Protein AF-A0A952XWP3-F1 (afdb_monomer_lite)

Sequence (374 aa):
MLEAQPAWRFHVNVRLGEAGHRSAQFWIPTEAAARGLEDEQRIELPEVPASSLRAVPTTAPASLPDGQPLALAVRYQWTVVPPRVPTGAEEDALVGRWRKLDEDWSARLARVRDALVAAEAEPGRIGRAFSRLVSATLGFERTHGGLLARVGELEAQRPSKAGPSGATALLARLGDIEEAARKLQADLEDTERKAREDEEREKQRAAWQSRVDAANRDLPDRRSALTTAESRHAAITQELRGVEEALKSASKEARKDLTANQRKLSDDVQRASKEVSRLRAEITALEQQAADTFEYRPLPVQKSRSTQSGGRFIPSASSSGPSIHVPDEALPEVGSLRTHKGQRYLVIQTWEQLSSGESIASQLPAQLVAPENA

Secondary structure (DSSP, 8-state):
---PPPS----SS--TT-TTTTT-EE--TT-SS-EEPBS-EEEEPPPEE-SSGGGGGG---S-PPPPPTTBS-EEEE--EEPPBPPTTPEEPHHHHHHHHHHHHHHHHHHHHHHHHHHHHHSGGGSTHHHHHHHHHHHHHHHHHHHHHHHHHHHHT--HHHHHHHHHHHHHHHHHHHHHHHHHHHHHHHHHHHHHHHHHHHHHHHHHHHHHHHHHHHHHHHHHHHHHHHHHHHHHHHHHHHHHHHHHHH--TTHHHHHHHHHHHHHHHHHHHHHHHHHHHHHHHHHHHHHSPPP---------------S--SS----S-S------SSPPPSSSEEEEETTEEEEE-SSGGGHHHHHHHHHHTTEEEEB-TT-

Foldseek 3Di:
DDCPPPPDDDDPPDDQPPPVQQPPWDDDPPDPDTDGAAAEAEDEDEEAEDPAPVCQVVDDDPDDDDDDPRYPYYHYDYHYDYFADDPPWAFDVLVVLLVVLQVVQVVLLVLVLVVLVVVVVVLVVLPPLCVVCVVVCVVLVVLSVVLNVLSVVLVVDGLQVLAQVRVVVSVVSSVVSLVSSLVSVVVVVVSSVVSVLVVLLVVLVVVLVVQLVVLVVCLVVLVVVLVVLVVVLVVLVVVLVVLVVCCVVDDPVVNVVSVVVNVVSVVVNVVSVVVNVVSVVSNVVSVCSNPDDDDDDPDPPPPPPCPPPDDVSRPPPPPPDDPSDRDNAHDQPAAGWTDDPRAIEGEHADPVCVVSSVVNCVRVVHGYHYYPVD

Radius of gyration: 57.05 Å; chains: 1; bounding box: 129×40×186 Å

pLDDT: mean 82.23, std 13.8, range [34.16, 96.0]

Structure (mmCIF, N/CA/C/O backbone):
data_AF-A0A952XWP3-F1
#
_entry.id   AF-A0A952XWP3-F1
#
loop_
_atom_site.group_PDB
_atom_site.id
_atom_site.type_symbol
_atom_site.label_atom_id
_atom_site.label_alt_id
_atom_site.label_comp_id
_atom_site.label_asym_id
_atom_site.label_entity_id
_atom_site.label_seq_id
_atom_site.pdbx_PDB_ins_code
_atom_site.Cartn_x
_atom_site.Cartn_y
_atom_site.Cartn_z
_atom_site.occupancy
_atom_site.B_iso_or_equiv
_atom_site.auth_seq_id
_atom_site.auth_comp_id
_atom_site.auth_asym_id
_atom_site.auth_atom_id
_atom_site.pdbx_PDB_model_num
ATOM 1 N N . MET A 1 1 ? 48.858 22.808 -102.310 1.00 44.75 1 MET A N 1
ATOM 2 C CA . MET A 1 1 ? 48.118 23.218 -101.099 1.00 44.75 1 MET A CA 1
ATOM 3 C C . MET A 1 1 ? 47.058 22.175 -100.812 1.00 44.75 1 MET A C 1
ATOM 5 O O . MET A 1 1 ? 46.013 22.208 -101.438 1.00 44.75 1 MET A O 1
ATOM 9 N N . LEU A 1 2 ? 47.371 21.214 -99.949 1.00 46.59 2 LEU A N 1
ATOM 10 C CA . LEU A 1 2 ? 46.438 20.238 -99.381 1.00 46.59 2 LEU A CA 1
ATOM 11 C C . LEU A 1 2 ? 47.124 19.698 -98.120 1.00 46.59 2 LEU A C 1
ATOM 13 O O . LEU A 1 2 ? 47.571 18.563 -98.070 1.00 46.59 2 LEU A O 1
ATOM 17 N N . GLU A 1 3 ? 47.288 20.558 -97.121 1.00 49.19 3 GLU A N 1
ATOM 18 C CA . GLU A 1 3 ? 47.594 20.104 -95.762 1.00 49.19 3 GLU A CA 1
ATOM 19 C C . GLU A 1 3 ? 46.336 20.306 -94.927 1.00 49.19 3 GLU A C 1
ATOM 21 O O . GLU A 1 3 ? 46.272 21.126 -94.015 1.00 49.19 3 GLU A O 1
ATOM 26 N N . ALA A 1 4 ? 45.276 19.582 -95.293 1.00 57.28 4 ALA A N 1
ATOM 27 C CA . ALA A 1 4 ? 44.213 19.343 -94.335 1.00 57.28 4 ALA A CA 1
ATOM 28 C C . ALA A 1 4 ? 44.853 18.537 -93.200 1.00 57.28 4 ALA A C 1
ATOM 30 O O . ALA A 1 4 ? 45.379 17.448 -93.440 1.00 57.28 4 ALA A O 1
ATOM 31 N N . GLN A 1 5 ? 44.884 19.102 -91.989 1.00 55.47 5 GLN A N 1
ATOM 32 C CA . GLN A 1 5 ? 45.396 18.374 -90.835 1.00 55.47 5 GLN A CA 1
ATOM 33 C C . GLN A 1 5 ? 44.642 17.042 -90.732 1.00 55.47 5 GLN A C 1
ATOM 35 O O . GLN A 1 5 ? 43.416 17.034 -90.872 1.00 55.47 5 GLN A O 1
ATOM 40 N N . PRO A 1 6 ? 45.346 15.916 -90.522 1.00 58.03 6 PRO A N 1
ATOM 41 C CA . PRO A 1 6 ? 44.685 14.629 -90.411 1.00 58.03 6 PRO A CA 1
ATOM 42 C C . PRO A 1 6 ? 43.670 14.695 -89.269 1.00 58.03 6 PRO A C 1
ATOM 44 O O . PRO A 1 6 ? 44.005 15.143 -88.171 1.00 58.03 6 PRO A O 1
ATOM 47 N N . ALA A 1 7 ? 42.438 14.255 -89.541 1.00 65.75 7 ALA A N 1
ATOM 48 C CA . ALA A 1 7 ? 41.337 14.279 -88.575 1.00 65.75 7 ALA A CA 1
ATOM 49 C C . ALA A 1 7 ? 41.635 13.445 -87.313 1.00 65.75 7 ALA A C 1
ATOM 51 O O . ALA A 1 7 ? 41.031 13.673 -86.271 1.00 65.75 7 ALA A O 1
ATOM 52 N N . TRP A 1 8 ? 42.594 12.516 -87.403 1.00 70.75 8 TRP A N 1
ATOM 53 C CA . TRP A 1 8 ? 43.039 11.655 -86.314 1.00 70.75 8 TRP A CA 1
ATOM 54 C C . TRP A 1 8 ? 44.561 11.622 -86.250 1.00 70.75 8 TRP A C 1
ATOM 56 O O . TRP A 1 8 ? 45.234 11.488 -87.274 1.00 70.75 8 TRP A O 1
ATOM 66 N N . ARG A 1 9 ? 45.110 11.719 -85.038 1.00 74.31 9 ARG A N 1
ATOM 67 C CA . ARG A 1 9 ? 46.547 11.594 -84.780 1.00 74.31 9 ARG A CA 1
ATOM 68 C C . ARG A 1 9 ? 46.782 10.477 -83.779 1.00 74.31 9 ARG A C 1
ATOM 70 O O . ARG A 1 9 ? 46.156 10.444 -82.723 1.00 74.31 9 ARG A O 1
ATOM 77 N N . PHE A 1 10 ? 47.683 9.566 -84.125 1.00 77.12 10 PHE A N 1
ATOM 78 C CA . PHE A 1 10 ? 48.114 8.512 -83.220 1.00 77.12 10 PHE A CA 1
ATOM 79 C C . PHE A 1 10 ? 49.207 9.053 -82.300 1.00 77.12 10 PHE A C 1
ATOM 81 O O . PHE A 1 10 ? 50.226 9.561 -82.768 1.00 77.12 10 PHE A O 1
ATOM 88 N N . HIS A 1 11 ? 48.991 8.929 -80.996 1.00 72.00 11 HIS A N 1
ATOM 89 C CA . HIS A 1 11 ? 49.949 9.320 -79.973 1.00 72.00 11 HIS A CA 1
ATOM 90 C C . HIS A 1 11 ? 50.161 8.152 -79.010 1.00 72.00 11 HIS A C 1
ATOM 92 O O . HIS A 1 11 ? 49.213 7.474 -78.622 1.00 72.00 11 HIS A O 1
ATOM 98 N N . VAL A 1 12 ? 51.412 7.936 -78.608 1.00 74.88 12 VAL A N 1
ATOM 99 C CA . VAL A 1 12 ? 51.793 6.964 -77.575 1.00 74.88 12 VAL A CA 1
ATOM 100 C C . VAL A 1 12 ? 52.194 7.706 -76.304 1.00 74.88 12 VAL A C 1
ATOM 102 O O . VAL A 1 12 ? 52.740 8.804 -76.383 1.00 74.88 12 VAL A O 1
ATOM 105 N N . ASN A 1 13 ? 51.938 7.109 -75.136 1.00 73.62 13 ASN A N 1
ATOM 106 C CA . ASN A 1 13 ? 52.263 7.676 -73.817 1.00 73.62 13 ASN A CA 1
ATOM 107 C C . ASN A 1 13 ? 51.574 9.022 -73.506 1.00 73.62 13 ASN A C 1
ATOM 109 O O . ASN A 1 13 ? 52.148 9.878 -72.833 1.00 73.62 13 ASN A O 1
ATOM 113 N N . VAL A 1 14 ? 50.342 9.215 -73.989 1.00 74.50 14 VAL A N 1
ATOM 114 C CA . VAL A 1 14 ? 49.544 10.411 -73.684 1.00 74.50 14 VAL A CA 1
ATOM 115 C C . VAL A 1 14 ? 49.155 10.416 -72.208 1.00 74.50 14 VAL A C 1
ATOM 117 O O . VAL A 1 14 ? 48.578 9.451 -71.708 1.00 74.50 14 VAL A O 1
ATOM 120 N N . ARG A 1 15 ? 49.422 11.527 -71.517 1.00 77.12 15 ARG A N 1
ATOM 121 C CA . ARG A 1 15 ? 48.886 11.779 -70.178 1.00 77.12 15 ARG A CA 1
ATOM 122 C C . ARG A 1 15 ? 47.507 12.416 -70.306 1.00 77.12 15 ARG A C 1
ATOM 124 O O . ARG A 1 15 ? 47.377 13.578 -70.699 1.00 77.12 15 ARG A O 1
ATOM 131 N N . LEU A 1 16 ? 46.479 11.636 -69.989 1.00 72.12 16 LEU A N 1
ATOM 132 C CA . LEU A 1 16 ? 45.106 12.127 -69.909 1.00 72.12 16 LEU A CA 1
ATOM 133 C C . LEU A 1 16 ? 45.036 13.187 -68.792 1.00 72.12 16 LEU A C 1
ATOM 135 O O . LEU A 1 16 ? 45.512 12.950 -67.684 1.00 72.12 16 LEU A O 1
ATOM 139 N N . GLY A 1 17 ? 44.522 14.381 -69.105 1.00 68.38 17 GLY A N 1
ATOM 140 C CA . GLY A 1 17 ? 44.400 15.506 -68.162 1.00 68.38 17 GLY A CA 1
ATOM 141 C C . GLY A 1 17 ? 45.271 16.737 -68.461 1.00 68.38 17 GLY A C 1
ATOM 142 O O . GLY A 1 17 ? 45.005 17.811 -67.910 1.00 68.38 17 GLY A O 1
ATOM 143 N N . GLU A 1 18 ? 46.256 16.632 -69.362 1.00 79.88 18 GLU A N 1
ATOM 144 C CA . GLU A 1 18 ? 47.014 17.793 -69.859 1.00 79.88 18 GLU A CA 1
ATOM 145 C C . GLU A 1 18 ? 46.097 18.778 -70.606 1.00 79.88 18 GLU A C 1
ATOM 147 O O . GLU A 1 18 ? 45.177 18.372 -71.316 1.00 79.88 18 GLU A O 1
ATOM 152 N N . ALA A 1 19 ? 46.348 20.088 -70.473 1.00 71.06 19 ALA A N 1
ATOM 153 C CA . ALA A 1 19 ? 45.462 21.138 -70.994 1.00 71.06 19 ALA A CA 1
ATOM 154 C C . ALA A 1 19 ? 45.179 21.019 -72.506 1.00 71.06 19 ALA A C 1
ATOM 156 O O . ALA A 1 19 ? 44.075 21.328 -72.944 1.00 71.06 19 ALA A O 1
ATOM 157 N N . GLY A 1 20 ? 46.142 20.514 -73.288 1.00 72.88 20 GLY A N 1
ATOM 158 C CA . GLY A 1 20 ? 45.981 20.274 -74.728 1.00 72.88 20 GLY A CA 1
ATOM 159 C C . GLY A 1 20 ? 45.092 19.076 -75.089 1.00 72.88 20 GLY A C 1
ATOM 160 O O . GLY A 1 20 ? 44.668 18.962 -76.233 1.00 72.88 20 GLY A O 1
ATOM 161 N N . HIS A 1 21 ? 44.790 18.201 -74.129 1.00 75.12 21 HIS A N 1
ATOM 162 C CA . HIS A 1 21 ? 44.048 16.955 -74.330 1.00 75.12 21 HIS A CA 1
ATOM 163 C C . HIS A 1 21 ? 42.637 16.978 -73.729 1.00 75.12 21 HIS A C 1
ATOM 165 O O . HIS A 1 21 ? 41.844 16.088 -74.015 1.00 75.12 21 HIS A O 1
ATOM 171 N N . ARG A 1 22 ? 42.288 18.003 -72.938 1.00 74.12 22 ARG A N 1
ATOM 172 C CA . ARG A 1 22 ? 40.955 18.137 -72.318 1.00 74.12 22 ARG A CA 1
ATOM 173 C C . ARG A 1 22 ? 39.819 18.309 -73.327 1.00 74.12 22 ARG A C 1
ATOM 175 O O . ARG A 1 22 ? 38.706 17.880 -73.065 1.00 74.12 22 ARG A O 1
ATOM 182 N N . SER A 1 23 ? 40.100 18.914 -74.480 1.00 75.38 23 SER A N 1
ATOM 183 C CA . SER A 1 23 ? 39.151 19.067 -75.591 1.00 75.38 23 SER A CA 1
ATOM 184 C C . SER A 1 23 ? 39.319 18.008 -76.687 1.00 75.38 23 SER A C 1
ATOM 186 O O . SER A 1 23 ? 38.613 18.057 -77.695 1.00 75.38 23 SER A O 1
ATOM 188 N N . ALA A 1 24 ? 40.256 17.067 -76.522 1.00 80.44 24 ALA A N 1
ATOM 189 C CA . ALA A 1 24 ? 40.499 16.009 -77.493 1.00 80.44 24 ALA A CA 1
ATOM 190 C C . ALA A 1 24 ? 39.466 14.881 -77.355 1.00 80.44 24 ALA A C 1
ATOM 192 O O . ALA A 1 24 ? 38.951 14.610 -76.269 1.00 80.44 24 ALA A O 1
ATOM 193 N N . GLN A 1 25 ? 39.182 14.209 -78.470 1.00 83.12 25 GLN A N 1
ATOM 194 C CA . GLN A 1 25 ? 38.371 12.996 -78.493 1.00 83.12 25 GLN A CA 1
ATOM 195 C C . GLN A 1 25 ? 39.276 11.773 -78.605 1.00 83.12 25 GLN A C 1
ATOM 197 O O . GLN A 1 25 ? 40.204 11.738 -79.415 1.00 83.12 25 GLN A O 1
ATOM 202 N N . PHE A 1 26 ? 38.985 10.762 -77.800 1.00 82.44 26 PHE A N 1
ATOM 203 C CA . PHE A 1 26 ? 39.752 9.535 -77.694 1.00 82.44 26 PHE A CA 1
ATOM 204 C C . PHE A 1 26 ? 38.937 8.371 -78.239 1.00 82.44 26 PHE A C 1
ATOM 206 O O . PHE A 1 26 ? 37.756 8.221 -77.927 1.00 82.44 26 PHE A O 1
ATOM 213 N N . TRP A 1 27 ? 39.577 7.542 -79.059 1.00 82.06 27 TRP A N 1
ATOM 214 C CA . TRP A 1 27 ? 38.976 6.314 -79.560 1.00 82.06 27 TRP A CA 1
ATOM 215 C C . TRP A 1 27 ? 39.325 5.151 -78.632 1.00 82.06 27 TRP A C 1
ATOM 217 O O . TRP A 1 27 ? 40.502 4.821 -78.468 1.00 82.06 27 TRP A O 1
ATOM 227 N N . ILE A 1 28 ? 38.311 4.514 -78.048 1.00 82.19 28 ILE A N 1
ATOM 228 C CA . ILE A 1 28 ? 38.478 3.309 -77.230 1.00 82.19 28 ILE A CA 1
ATOM 229 C C . ILE A 1 28 ? 38.241 2.085 -78.134 1.00 82.19 28 ILE A C 1
ATOM 231 O O . ILE A 1 28 ? 37.235 2.060 -78.841 1.00 82.19 28 ILE A O 1
ATOM 235 N N . PRO A 1 29 ? 39.114 1.053 -78.132 1.00 77.44 29 PRO A N 1
ATOM 236 C CA . PRO A 1 29 ? 39.010 -0.106 -79.035 1.00 77.44 29 PRO A CA 1
ATOM 237 C C . PRO A 1 29 ? 37.681 -0.882 -78.999 1.00 77.44 29 PRO A C 1
ATOM 239 O O . PRO A 1 29 ? 37.416 -1.673 -79.900 1.00 77.44 29 PRO A O 1
ATOM 242 N N . THR A 1 30 ? 36.857 -0.672 -77.973 1.00 76.88 30 THR A N 1
ATOM 243 C CA . THR A 1 30 ? 35.567 -1.338 -77.752 1.00 76.88 30 THR A CA 1
ATOM 244 C C . THR A 1 30 ? 34.351 -0.458 -78.061 1.00 76.88 30 THR A C 1
ATOM 246 O O . THR A 1 30 ? 33.222 -0.927 -77.930 1.00 76.88 30 THR A O 1
ATOM 249 N N . GLU A 1 31 ? 34.544 0.798 -78.475 1.00 78.94 31 GLU A N 1
ATOM 250 C CA . GLU A 1 31 ? 33.460 1.756 -78.713 1.00 78.94 31 GLU A CA 1
ATOM 251 C C . GLU A 1 31 ? 33.301 2.105 -80.201 1.00 78.94 31 GLU A C 1
ATOM 253 O O . GLU A 1 31 ? 34.260 2.124 -80.969 1.00 78.94 31 GLU A O 1
ATOM 258 N N . ALA A 1 32 ? 32.062 2.385 -80.622 1.00 79.88 32 ALA A N 1
ATOM 259 C CA . ALA A 1 32 ? 31.726 2.701 -82.016 1.00 79.88 32 ALA A CA 1
ATOM 260 C C . ALA A 1 32 ? 32.024 4.160 -82.415 1.00 79.88 32 ALA A C 1
ATOM 262 O O . ALA A 1 32 ? 31.912 4.514 -83.589 1.00 79.88 32 ALA A O 1
ATOM 263 N N . ALA A 1 33 ? 32.355 5.014 -81.444 1.00 82.50 33 ALA A N 1
ATOM 264 C CA . ALA A 1 33 ? 32.632 6.431 -81.638 1.00 82.50 33 ALA A CA 1
ATOM 265 C C . ALA A 1 33 ? 33.661 6.915 -80.613 1.00 82.50 33 ALA A C 1
ATOM 267 O O . ALA A 1 33 ? 33.754 6.369 -79.515 1.00 82.50 33 ALA A O 1
ATOM 268 N N . ALA A 1 34 ? 34.401 7.968 -80.958 1.00 82.38 34 ALA A N 1
ATOM 269 C CA . ALA A 1 34 ? 35.306 8.608 -80.017 1.00 82.38 34 ALA A CA 1
ATOM 270 C C . ALA A 1 34 ? 34.544 9.419 -78.965 1.00 82.38 34 ALA A C 1
ATOM 272 O O . ALA A 1 34 ? 33.512 10.031 -79.254 1.00 82.38 34 ALA A O 1
ATOM 273 N N . ARG A 1 35 ? 35.093 9.462 -77.754 1.00 82.75 35 ARG A N 1
ATOM 274 C CA . ARG A 1 35 ? 34.521 10.177 -76.611 1.00 82.75 35 ARG A CA 1
ATOM 275 C C . ARG A 1 35 ? 35.500 11.206 -76.061 1.00 82.75 35 ARG A C 1
ATOM 277 O O . ARG A 1 35 ? 36.712 11.063 -76.204 1.00 82.75 35 ARG A O 1
ATOM 284 N N . GLY A 1 36 ? 34.968 12.271 -75.470 1.00 84.94 36 GLY A N 1
ATOM 285 C CA . GLY A 1 36 ? 35.774 13.246 -74.735 1.00 84.94 36 GLY A CA 1
ATOM 286 C C . GLY A 1 36 ? 36.203 12.708 -73.371 1.00 84.94 36 GLY A C 1
ATOM 287 O O . GLY A 1 36 ? 35.673 11.700 -72.904 1.00 84.94 36 GLY A O 1
ATOM 288 N N . LEU A 1 37 ? 37.150 13.398 -72.737 1.00 85.44 37 LEU A N 1
ATOM 289 C CA . LEU A 1 37 ? 37.452 13.172 -71.325 1.00 85.44 37 LEU A CA 1
ATOM 290 C C . LEU A 1 37 ? 36.289 13.652 -70.455 1.00 85.44 37 LEU A C 1
ATOM 292 O O . LEU A 1 37 ? 35.710 14.709 -70.708 1.00 85.44 37 LEU A O 1
ATOM 296 N N . GLU A 1 38 ? 35.977 12.879 -69.422 1.00 84.56 38 GLU A N 1
ATOM 297 C CA . GLU A 1 38 ? 35.031 13.259 -68.377 1.00 84.56 38 GLU A CA 1
ATOM 298 C C . GLU A 1 38 ? 35.827 13.673 -67.135 1.00 84.56 38 GLU A C 1
ATOM 300 O O . GLU A 1 38 ? 36.671 12.920 -66.651 1.00 84.56 38 GLU A O 1
ATOM 305 N N . ASP A 1 39 ? 35.598 14.883 -66.623 1.00 85.06 39 ASP A N 1
ATOM 306 C CA . ASP A 1 39 ? 36.351 15.385 -65.466 1.00 85.06 39 ASP A CA 1
ATOM 307 C C . ASP A 1 39 ? 36.026 14.596 -64.179 1.00 85.06 39 ASP A C 1
ATOM 309 O O . ASP A 1 39 ? 36.925 14.305 -63.390 1.00 85.06 39 ASP A O 1
ATOM 313 N N . GLU A 1 40 ? 34.760 14.217 -63.970 1.00 89.00 40 GLU A N 1
ATOM 314 C CA . GLU A 1 40 ? 34.303 13.437 -62.811 1.00 89.00 40 GLU A CA 1
ATOM 315 C C . GLU A 1 40 ? 33.159 12.500 -63.216 1.00 89.00 40 GLU A C 1
ATOM 317 O O . GLU A 1 40 ? 32.056 12.964 -63.497 1.00 89.00 40 GLU A O 1
ATOM 322 N N . GLN A 1 41 ? 33.395 11.188 -63.170 1.00 89.75 41 GLN A N 1
ATOM 323 C CA . GLN A 1 41 ? 32.346 10.181 -63.309 1.00 89.75 41 GLN A CA 1
ATOM 324 C C . GLN A 1 41 ? 31.757 9.848 -61.934 1.00 89.75 41 GLN A C 1
ATOM 326 O O . GLN A 1 41 ? 32.487 9.497 -61.003 1.00 89.75 41 GLN A O 1
ATOM 331 N N . ARG A 1 42 ? 30.428 9.893 -61.802 1.00 91.62 42 ARG A N 1
ATOM 332 C CA . ARG A 1 42 ? 29.720 9.469 -60.583 1.00 91.62 42 ARG A CA 1
ATOM 333 C C . ARG A 1 42 ? 29.121 8.081 -60.752 1.00 91.62 42 ARG A C 1
ATOM 335 O O . ARG A 1 42 ? 28.409 7.832 -61.722 1.00 91.62 42 ARG A O 1
ATOM 342 N N . ILE A 1 43 ? 29.408 7.193 -59.805 1.00 91.81 43 ILE A N 1
ATOM 343 C CA . ILE A 1 43 ? 28.889 5.824 -59.784 1.00 91.81 43 ILE A CA 1
ATOM 344 C C . ILE A 1 43 ? 28.075 5.634 -58.505 1.00 91.81 43 ILE A C 1
ATOM 346 O O . ILE A 1 43 ? 28.626 5.623 -57.402 1.00 91.81 43 ILE A O 1
ATOM 350 N N . GLU A 1 44 ? 26.766 5.471 -58.679 1.00 91.50 44 GLU A N 1
ATOM 351 C CA . GLU A 1 44 ? 25.839 5.104 -57.608 1.00 91.50 44 GLU A CA 1
ATOM 352 C C . GLU A 1 44 ? 25.910 3.592 -57.381 1.00 91.50 44 GLU A C 1
ATOM 354 O O . GLU A 1 44 ? 25.680 2.790 -58.291 1.00 91.50 44 GLU A O 1
ATOM 359 N N . LEU A 1 45 ? 26.256 3.20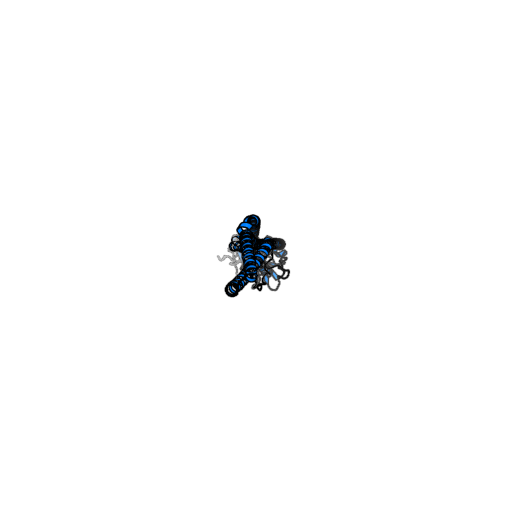4 -56.162 1.00 91.38 45 LEU A N 1
ATOM 360 C CA . LEU A 1 45 ? 26.343 1.819 -55.726 1.00 91.38 45 LEU A CA 1
ATOM 361 C C . LEU A 1 45 ? 25.080 1.426 -54.951 1.00 91.38 45 LEU A C 1
ATOM 363 O O . LEU A 1 45 ? 24.422 2.287 -54.359 1.00 91.38 45 LEU A O 1
ATOM 367 N N . PRO A 1 46 ? 24.734 0.125 -54.937 1.00 91.00 46 PRO A N 1
ATOM 368 C CA . PRO A 1 46 ? 23.586 -0.357 -54.184 1.00 91.00 46 PRO A CA 1
ATOM 369 C C . PRO A 1 46 ? 23.750 -0.106 -52.682 1.00 91.00 46 PRO A C 1
ATOM 371 O O . PRO A 1 46 ? 24.851 0.111 -52.170 1.00 91.00 46 PRO A O 1
ATOM 374 N N . GLU A 1 47 ? 22.628 -0.181 -51.976 1.00 91.69 47 GLU A N 1
ATOM 375 C CA . GLU A 1 47 ? 22.591 -0.104 -50.521 1.00 91.69 47 GLU A CA 1
ATOM 376 C C . GLU A 1 47 ? 23.462 -1.191 -49.877 1.00 91.69 47 GLU A C 1
ATOM 378 O O . GLU A 1 47 ? 23.400 -2.367 -50.248 1.00 91.69 47 GLU A O 1
ATOM 383 N N . VAL A 1 48 ? 24.267 -0.798 -48.888 1.00 92.81 48 VAL A N 1
ATOM 384 C CA . VAL A 1 48 ? 25.165 -1.707 -48.168 1.00 92.81 48 VAL A CA 1
ATOM 385 C C . VAL A 1 48 ? 24.646 -1.903 -46.743 1.00 92.81 48 VAL A C 1
ATOM 387 O O . VAL A 1 48 ? 24.619 -0.938 -45.976 1.00 92.81 48 VAL A O 1
ATOM 390 N N . PRO A 1 49 ? 24.235 -3.120 -46.344 1.00 92.00 49 PRO A N 1
ATOM 391 C CA . PRO A 1 49 ? 23.770 -3.366 -44.986 1.00 92.00 49 PRO A CA 1
ATOM 392 C C . PRO A 1 49 ? 24.944 -3.365 -44.001 1.00 92.00 49 PRO A C 1
ATOM 394 O O . PRO A 1 49 ? 25.935 -4.071 -44.193 1.00 92.00 49 PRO A O 1
ATOM 397 N N . ALA A 1 50 ? 24.820 -2.604 -42.916 1.00 92.44 50 ALA A N 1
ATOM 398 C CA . ALA A 1 50 ? 25.769 -2.644 -41.809 1.00 92.44 50 ALA A CA 1
ATOM 399 C C . ALA A 1 50 ? 25.470 -3.829 -40.876 1.00 92.44 50 ALA A C 1
ATOM 401 O O . ALA A 1 50 ? 24.316 -4.122 -40.563 1.00 92.44 50 ALA A O 1
ATOM 402 N N . SER A 1 51 ? 26.513 -4.488 -40.365 1.00 89.12 51 SER A N 1
ATOM 403 C CA . SER A 1 51 ? 26.367 -5.597 -39.407 1.00 89.12 51 SER A CA 1
ATOM 404 C C . SER A 1 51 ? 25.964 -5.137 -38.000 1.00 89.12 51 SER A C 1
ATOM 406 O O . SER A 1 51 ? 25.433 -5.921 -37.217 1.00 89.12 51 SER A O 1
ATOM 408 N N . SER A 1 52 ? 26.236 -3.878 -37.656 1.00 92.19 52 SER A N 1
ATOM 409 C CA . SER A 1 52 ? 25.883 -3.255 -36.378 1.00 92.19 52 SER A CA 1
ATOM 410 C C . SER A 1 52 ? 25.704 -1.747 -36.554 1.00 92.19 52 SER A C 1
ATOM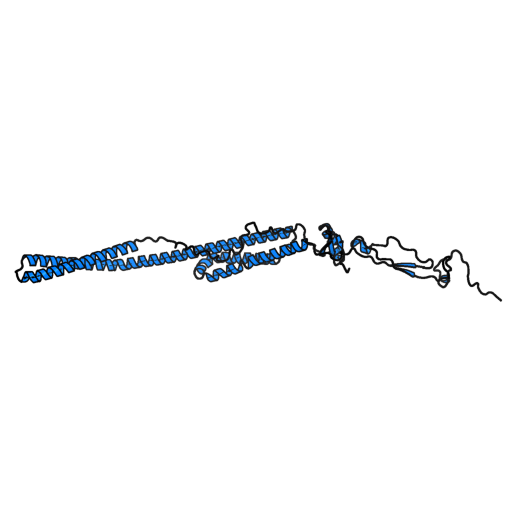 412 O O . SER A 1 52 ? 26.218 -1.167 -37.511 1.00 92.19 52 SER A O 1
ATOM 414 N N . LEU A 1 53 ? 25.021 -1.084 -35.613 1.00 91.69 53 LEU A N 1
ATOM 415 C CA . LEU A 1 53 ? 24.890 0.378 -35.646 1.00 91.69 53 LEU A CA 1
ATOM 416 C C . LEU A 1 53 ? 26.254 1.079 -35.590 1.00 91.69 53 LEU A C 1
ATOM 418 O O . LEU A 1 53 ? 26.493 2.019 -36.339 1.00 91.69 53 LEU A O 1
ATOM 422 N N . ARG A 1 54 ? 27.191 0.584 -34.774 1.00 93.19 54 ARG A N 1
ATOM 423 C CA . ARG A 1 54 ? 28.546 1.151 -34.678 1.00 93.19 54 ARG A CA 1
ATOM 424 C C . ARG A 1 54 ? 29.348 1.034 -35.976 1.00 93.19 54 ARG A C 1
ATOM 426 O O . ARG A 1 54 ? 30.231 1.853 -36.206 1.00 93.19 54 ARG A O 1
ATOM 433 N N . ALA A 1 55 ? 29.045 0.044 -36.814 1.00 91.38 55 ALA A N 1
ATOM 434 C CA . ALA A 1 55 ? 29.718 -0.152 -38.094 1.00 91.38 55 ALA A CA 1
ATOM 435 C C . ALA A 1 55 ? 29.200 0.778 -39.203 1.00 91.38 55 ALA A C 1
ATOM 437 O O . ALA A 1 55 ? 29.874 0.928 -40.217 1.00 91.38 55 ALA A O 1
ATOM 438 N N . VAL A 1 56 ? 28.041 1.427 -39.037 1.00 91.06 56 VAL A N 1
ATOM 439 C CA . VAL A 1 56 ? 27.430 2.286 -40.070 1.00 91.06 56 VAL A CA 1
ATOM 440 C C . VAL A 1 56 ? 28.393 3.331 -40.661 1.00 91.06 56 VAL A C 1
ATOM 442 O O . VAL A 1 56 ? 28.516 3.356 -41.884 1.00 91.06 56 VAL A O 1
ATOM 445 N N . PRO A 1 57 ? 29.130 4.147 -39.875 1.00 89.19 57 PRO A N 1
ATOM 446 C CA . PRO A 1 57 ? 30.014 5.172 -40.441 1.00 89.19 57 PRO A CA 1
ATOM 447 C C . PRO A 1 57 ? 31.237 4.611 -41.182 1.00 89.19 57 PRO A C 1
ATOM 449 O O . PRO A 1 57 ? 31.873 5.341 -41.935 1.00 89.19 57 PRO A O 1
ATOM 452 N N . THR A 1 58 ? 31.595 3.344 -40.962 1.00 91.69 58 THR A N 1
ATOM 453 C CA . THR A 1 58 ? 32.781 2.706 -41.556 1.00 91.69 58 THR A CA 1
ATOM 454 C C . THR A 1 58 ? 32.435 1.622 -42.576 1.00 91.69 58 THR A C 1
ATOM 456 O O . THR A 1 58 ? 33.338 1.025 -43.161 1.00 91.69 58 THR A O 1
ATOM 459 N N . THR A 1 59 ? 31.146 1.356 -42.808 1.00 92.31 59 THR A N 1
ATOM 460 C CA . THR A 1 59 ? 30.692 0.312 -43.730 1.00 92.31 59 THR A CA 1
ATOM 461 C C . THR A 1 59 ? 30.909 0.752 -45.175 1.00 92.31 59 THR A C 1
ATOM 463 O O . THR A 1 59 ? 30.416 1.795 -45.611 1.00 92.31 59 THR A O 1
ATOM 466 N N . ALA A 1 60 ? 31.630 -0.078 -45.925 1.00 90.62 60 ALA A N 1
ATOM 467 C CA . ALA A 1 60 ? 31.942 0.141 -47.329 1.00 90.62 60 ALA A CA 1
ATOM 468 C C . ALA A 1 60 ? 31.516 -1.069 -48.186 1.00 90.62 60 ALA A C 1
ATOM 470 O O . ALA A 1 60 ? 31.460 -2.192 -47.673 1.00 90.62 60 ALA A O 1
ATOM 471 N N . PRO A 1 61 ? 31.229 -0.863 -49.484 1.00 90.44 61 PRO A N 1
ATOM 472 C CA . PRO A 1 61 ? 30.981 -1.942 -50.435 1.00 90.44 61 PRO A CA 1
ATOM 473 C C . PRO A 1 61 ? 32.163 -2.917 -50.501 1.00 90.44 61 PRO A C 1
ATOM 475 O O . PRO A 1 61 ? 33.320 -2.502 -50.469 1.00 90.44 61 PRO A O 1
ATOM 478 N N . ALA A 1 62 ? 31.880 -4.213 -50.653 1.00 87.81 62 ALA A N 1
ATOM 479 C CA . ALA A 1 62 ? 32.916 -5.248 -50.734 1.00 87.81 62 ALA A CA 1
ATOM 480 C C . ALA A 1 62 ? 33.815 -5.118 -51.979 1.00 87.81 62 ALA A C 1
ATOM 482 O O . ALA A 1 62 ? 34.966 -5.550 -51.964 1.00 87.81 62 ALA A O 1
ATOM 483 N N . SER A 1 63 ? 33.294 -4.524 -53.054 1.00 89.25 63 SER A N 1
ATOM 484 C CA . SER A 1 63 ? 34.020 -4.271 -54.296 1.00 89.25 63 SER A CA 1
ATOM 485 C C . SER A 1 63 ? 33.542 -2.972 -54.931 1.00 89.25 63 SER A C 1
ATOM 487 O O . SER A 1 63 ? 32.337 -2.710 -54.965 1.00 89.25 63 SER A O 1
ATOM 489 N N . LEU A 1 64 ? 34.478 -2.198 -55.475 1.00 90.62 64 LEU A N 1
ATOM 490 C CA . LEU A 1 64 ? 34.186 -1.012 -56.273 1.00 90.62 64 LEU A CA 1
ATOM 491 C C . LEU A 1 64 ? 34.291 -1.389 -57.759 1.00 90.62 64 LEU A C 1
ATOM 493 O O . LEU A 1 64 ? 35.283 -2.012 -58.136 1.00 90.62 64 LEU A O 1
ATOM 497 N N . PRO A 1 65 ? 33.282 -1.079 -58.588 1.00 91.38 65 PRO A N 1
ATOM 498 C CA . PRO A 1 65 ? 33.356 -1.307 -60.025 1.00 91.38 65 PRO A CA 1
ATOM 499 C C . PRO A 1 65 ? 34.388 -0.370 -60.657 1.00 91.38 65 PRO A C 1
ATOM 501 O O . PRO A 1 65 ? 34.593 0.740 -60.172 1.00 91.38 65 PRO A O 1
ATOM 504 N N . ASP A 1 66 ? 35.000 -0.797 -61.759 1.00 88.25 66 ASP A N 1
ATOM 505 C CA . ASP A 1 66 ? 35.967 0.033 -62.473 1.00 88.25 66 ASP A CA 1
ATOM 506 C C . ASP A 1 66 ? 35.297 1.262 -63.110 1.00 88.25 66 ASP A C 1
ATOM 508 O O . ASP A 1 66 ? 34.189 1.194 -63.653 1.00 88.25 66 ASP A O 1
ATOM 512 N N . GLY A 1 67 ? 35.997 2.396 -63.060 1.00 85.00 67 GLY A N 1
ATOM 513 C CA . GLY A 1 67 ? 35.601 3.612 -63.765 1.00 85.00 67 GLY A CA 1
ATOM 514 C C . GLY A 1 67 ? 35.736 3.483 -65.281 1.00 85.00 67 GLY A C 1
ATOM 515 O O . GLY A 1 67 ? 36.453 2.627 -65.804 1.00 85.00 67 GLY A O 1
ATOM 516 N N . GLN A 1 68 ? 35.074 4.378 -66.008 1.00 84.19 68 GLN A N 1
ATOM 517 C CA . GLN A 1 68 ? 35.248 4.484 -67.448 1.00 84.19 68 GLN A CA 1
ATOM 518 C C . GLN A 1 68 ? 36.680 4.938 -67.781 1.00 84.19 68 GLN A C 1
ATOM 520 O O . GLN A 1 68 ? 37.212 5.823 -67.110 1.00 84.19 68 GLN A O 1
ATOM 525 N N . PRO A 1 69 ? 37.298 4.414 -68.856 1.00 83.19 69 PRO A N 1
ATOM 526 C CA . PRO A 1 69 ? 38.700 4.698 -69.184 1.00 83.19 69 PRO A CA 1
ATOM 527 C C . PRO A 1 69 ? 39.043 6.175 -69.444 1.00 83.19 69 PRO A C 1
ATOM 529 O O . PRO A 1 69 ? 40.217 6.534 -69.434 1.00 83.19 69 PRO A O 1
ATOM 532 N N . LEU A 1 70 ? 38.044 7.021 -69.721 1.00 85.94 70 LEU A N 1
ATOM 533 C CA . LEU A 1 70 ? 38.211 8.447 -70.031 1.00 85.94 70 LEU A CA 1
ATOM 534 C C . LEU A 1 70 ? 37.794 9.377 -68.884 1.00 85.94 70 LEU A C 1
ATOM 536 O O . LEU A 1 70 ? 37.810 10.596 -69.059 1.00 85.94 70 LEU A O 1
ATOM 540 N N . ALA A 1 71 ? 37.440 8.824 -67.723 1.00 87.19 71 ALA A N 1
ATOM 541 C CA . ALA A 1 71 ? 37.164 9.603 -66.526 1.00 87.19 71 ALA A CA 1
ATOM 542 C C . ALA A 1 71 ? 38.477 9.987 -65.823 1.00 87.19 71 ALA A C 1
ATOM 544 O O . ALA A 1 71 ? 39.299 9.126 -65.507 1.00 87.19 71 ALA A O 1
ATOM 545 N N . LEU A 1 72 ? 38.681 11.278 -65.554 1.00 86.38 72 LEU A N 1
ATOM 546 C CA . LEU A 1 72 ? 39.852 11.779 -64.823 1.00 86.38 72 LEU A CA 1
ATOM 547 C C . LEU A 1 72 ? 39.729 11.562 -63.308 1.00 86.38 72 LEU A C 1
ATOM 549 O O . LEU A 1 72 ? 40.740 11.399 -62.623 1.00 86.38 72 LEU A O 1
ATOM 553 N N . ALA A 1 73 ? 38.503 11.540 -62.788 1.00 87.56 73 ALA A N 1
ATOM 554 C CA . ALA A 1 73 ? 38.186 11.186 -61.413 1.00 87.56 73 ALA A CA 1
ATOM 555 C C . ALA A 1 73 ? 36.907 10.345 -61.363 1.00 87.56 73 ALA A C 1
ATOM 557 O O . ALA A 1 73 ? 35.982 10.561 -62.145 1.00 87.56 73 ALA A O 1
ATOM 558 N N . VAL A 1 74 ? 36.837 9.413 -60.411 1.00 91.69 74 VAL A N 1
ATOM 559 C CA . VAL A 1 74 ? 35.637 8.607 -60.155 1.00 91.69 74 VAL A CA 1
ATOM 560 C C . VAL A 1 74 ? 35.178 8.857 -58.727 1.00 91.69 74 VAL A C 1
ATOM 562 O O . VAL A 1 74 ? 35.955 8.705 -57.783 1.00 91.69 74 VAL A O 1
ATOM 565 N N . ARG A 1 75 ? 33.913 9.244 -58.563 1.00 93.06 75 ARG A N 1
ATOM 566 C CA . ARG A 1 75 ? 33.264 9.403 -57.262 1.00 93.06 75 ARG A CA 1
ATOM 567 C C . ARG A 1 75 ? 32.243 8.293 -57.070 1.00 93.06 75 ARG A C 1
ATOM 569 O O . ARG A 1 75 ? 31.249 8.223 -57.788 1.00 93.06 75 ARG A O 1
ATOM 576 N N . TYR A 1 76 ? 32.488 7.459 -56.069 1.00 92.62 76 TYR A N 1
ATOM 577 C CA . TYR A 1 76 ? 31.556 6.423 -55.643 1.00 92.62 76 TYR A CA 1
ATOM 578 C C . TYR A 1 76 ? 30.638 6.977 -54.564 1.00 92.62 76 TYR A C 1
ATOM 580 O O . TYR A 1 76 ? 31.103 7.606 -53.611 1.00 92.62 76 TYR A O 1
ATOM 588 N N . GLN A 1 77 ? 29.346 6.720 -54.711 1.00 93.12 77 GLN A N 1
ATOM 589 C CA . GLN A 1 77 ? 28.330 7.084 -53.738 1.00 93.12 77 GLN A CA 1
ATOM 590 C C . GLN A 1 77 ? 27.527 5.835 -53.385 1.00 93.12 77 GLN A C 1
ATOM 592 O O . GLN A 1 77 ? 27.137 5.073 -54.262 1.00 93.12 77 GLN A O 1
ATOM 597 N N . TRP A 1 78 ? 27.325 5.592 -52.093 1.00 94.44 78 TRP A N 1
ATOM 598 C CA . TRP A 1 78 ? 26.495 4.498 -51.596 1.00 94.44 78 TRP A CA 1
ATOM 599 C C . TRP A 1 78 ? 25.732 4.943 -50.357 1.00 94.44 78 TRP A C 1
ATOM 601 O O . TRP A 1 78 ? 26.129 5.883 -49.666 1.00 94.44 78 TRP A O 1
ATOM 611 N N . THR A 1 79 ? 24.648 4.230 -50.068 1.00 92.94 79 THR A N 1
ATOM 612 C CA . THR A 1 79 ? 23.865 4.411 -48.845 1.00 92.94 79 THR A CA 1
ATOM 613 C C . THR A 1 79 ? 24.072 3.204 -47.942 1.00 92.94 79 THR A C 1
ATOM 615 O O . THR A 1 79 ? 23.928 2.062 -48.377 1.00 92.94 79 THR A O 1
ATOM 618 N N . VAL A 1 80 ? 24.435 3.443 -46.682 1.00 93.00 80 VAL A N 1
ATOM 619 C CA . VAL A 1 80 ? 24.569 2.379 -45.682 1.00 93.00 80 VAL A CA 1
ATOM 620 C C . VAL A 1 80 ? 23.239 2.208 -44.961 1.00 93.00 80 VAL A C 1
ATOM 622 O O . VAL A 1 80 ? 22.706 3.168 -44.408 1.00 93.00 80 VAL A O 1
ATOM 625 N N . VAL A 1 81 ? 22.722 0.981 -44.932 1.00 92.00 81 VAL A N 1
ATOM 626 C CA . VAL A 1 81 ? 21.472 0.653 -44.240 1.00 92.00 81 VAL A CA 1
ATOM 627 C C . VAL A 1 81 ? 21.807 0.089 -42.857 1.00 92.00 81 VAL A C 1
ATOM 629 O O . VAL A 1 81 ? 22.445 -0.965 -42.773 1.00 92.00 81 VAL A O 1
ATOM 632 N N . PRO A 1 82 ? 21.418 0.761 -41.756 1.00 92.94 82 PRO A N 1
ATOM 633 C CA . PRO A 1 82 ? 21.640 0.235 -40.415 1.00 92.94 82 PRO A CA 1
ATOM 634 C C . PRO A 1 82 ? 20.796 -1.026 -40.175 1.00 92.94 82 PRO A C 1
ATOM 636 O O . PRO A 1 82 ? 19.731 -1.174 -40.777 1.00 92.94 82 PRO A O 1
ATOM 639 N N . PRO A 1 83 ? 21.195 -1.921 -39.255 1.00 92.94 83 PRO A N 1
ATOM 640 C CA . PRO A 1 83 ? 20.301 -2.974 -38.786 1.00 92.94 83 PRO A CA 1
ATOM 641 C C . PRO A 1 83 ? 19.049 -2.345 -38.160 1.00 92.94 83 PRO A C 1
ATOM 643 O O . PRO A 1 83 ? 19.147 -1.563 -37.213 1.00 92.94 83 PRO A O 1
ATOM 646 N N . ARG A 1 84 ? 17.872 -2.678 -38.697 1.00 92.25 84 ARG A N 1
ATOM 647 C CA . ARG A 1 84 ? 16.569 -2.159 -38.255 1.00 92.25 84 ARG A CA 1
ATOM 648 C C . ARG A 1 84 ? 15.781 -3.218 -37.498 1.00 92.25 84 ARG A C 1
ATOM 650 O O . ARG A 1 84 ? 15.975 -4.418 -37.696 1.00 92.25 84 ARG A O 1
ATOM 657 N N . VAL A 1 85 ? 14.876 -2.763 -36.637 1.00 93.19 85 VAL A N 1
ATOM 658 C CA . VAL A 1 85 ? 13.910 -3.651 -35.988 1.00 93.19 85 VAL A CA 1
ATOM 659 C C . VAL A 1 85 ? 13.031 -4.349 -37.042 1.00 93.19 85 VAL A C 1
ATOM 661 O O . VAL A 1 85 ? 12.569 -3.683 -37.970 1.00 93.19 85 VAL A O 1
ATOM 664 N N . PRO A 1 86 ? 12.785 -5.668 -36.934 1.00 91.62 86 PRO A N 1
ATOM 665 C CA . PRO A 1 86 ? 11.887 -6.361 -37.852 1.00 91.62 86 PRO A CA 1
ATOM 666 C C . PRO A 1 86 ? 10.459 -5.803 -37.800 1.00 91.62 86 PRO A C 1
ATOM 668 O O . PRO A 1 86 ? 9.926 -5.538 -36.719 1.00 91.62 86 PRO A O 1
ATOM 671 N N . THR A 1 87 ? 9.813 -5.693 -38.962 1.00 90.19 87 THR A N 1
ATOM 672 C CA . THR A 1 87 ? 8.395 -5.326 -39.056 1.00 90.19 87 THR A CA 1
ATOM 673 C C . THR A 1 87 ? 7.535 -6.339 -38.299 1.00 90.19 87 THR A C 1
ATOM 675 O O . THR A 1 87 ? 7.699 -7.550 -38.452 1.00 90.19 87 THR A O 1
ATOM 678 N N . GLY A 1 88 ? 6.616 -5.841 -37.470 1.00 88.12 88 GLY A N 1
ATOM 679 C CA . GLY A 1 88 ? 5.779 -6.676 -36.603 1.00 88.12 88 GLY A CA 1
ATOM 680 C C . GLY A 1 88 ? 6.445 -7.106 -35.291 1.00 88.12 88 GLY A C 1
ATOM 681 O O . GLY A 1 88 ? 5.926 -7.991 -34.619 1.00 88.12 88 GLY A O 1
ATOM 682 N N . ALA A 1 89 ? 7.580 -6.510 -34.906 1.00 91.38 89 ALA A N 1
ATOM 683 C CA . ALA A 1 89 ? 8.140 -6.707 -33.571 1.00 91.38 89 ALA A CA 1
ATOM 684 C C . ALA A 1 89 ? 7.239 -6.092 -32.487 1.00 91.38 89 ALA A C 1
ATOM 686 O O . ALA A 1 89 ? 6.925 -4.897 -32.532 1.00 91.38 89 ALA A O 1
ATOM 687 N N . GLU A 1 90 ? 6.872 -6.907 -31.501 1.00 93.19 90 GLU A N 1
ATOM 688 C CA . GLU A 1 90 ? 5.994 -6.543 -30.386 1.00 93.19 90 GLU A CA 1
ATOM 689 C C . GLU A 1 90 ? 6.799 -6.036 -29.178 1.00 93.19 90 GLU A C 1
ATOM 691 O O . GLU A 1 90 ? 8.021 -6.181 -29.121 1.00 93.19 90 GLU A O 1
ATOM 696 N N . GLU A 1 91 ? 6.121 -5.411 -28.213 1.00 91.81 91 GLU A N 1
ATOM 697 C CA . GLU A 1 91 ? 6.727 -5.014 -26.934 1.00 91.81 91 GLU A CA 1
ATOM 698 C C . GLU A 1 91 ? 7.154 -6.261 -26.139 1.00 91.81 91 GLU A C 1
ATOM 700 O O . GLU A 1 91 ? 6.394 -7.224 -26.033 1.00 91.81 91 GLU A O 1
ATOM 705 N N . ASP A 1 92 ? 8.369 -6.257 -25.576 1.00 93.44 92 ASP A N 1
ATOM 706 C CA . ASP A 1 92 ? 8.865 -7.418 -24.827 1.00 93.44 92 ASP A CA 1
ATOM 707 C C . ASP A 1 92 ? 8.042 -7.661 -23.549 1.00 93.44 92 ASP A C 1
ATOM 709 O O . ASP A 1 92 ? 7.672 -6.734 -22.820 1.00 93.44 92 ASP A O 1
ATOM 713 N N . ALA A 1 93 ? 7.791 -8.936 -23.239 1.00 91.06 93 ALA A N 1
ATOM 714 C CA . ALA A 1 93 ? 7.026 -9.353 -22.066 1.00 91.06 93 ALA A CA 1
ATOM 715 C C . ALA A 1 93 ? 7.604 -8.825 -20.737 1.00 91.06 93 ALA A C 1
ATOM 717 O O . ALA A 1 93 ? 6.859 -8.655 -19.769 1.00 91.06 93 ALA A O 1
ATOM 718 N N . LEU A 1 94 ? 8.912 -8.549 -20.674 1.00 91.81 94 LEU A N 1
ATOM 719 C CA . LEU A 1 94 ? 9.566 -7.906 -19.537 1.00 91.81 94 LEU A CA 1
ATOM 720 C C . LEU A 1 94 ? 8.930 -6.549 -19.216 1.00 91.81 94 LEU A C 1
ATOM 722 O O . LEU A 1 94 ? 8.660 -6.272 -18.047 1.00 91.81 94 LEU A O 1
ATOM 726 N N . VAL A 1 95 ? 8.625 -5.743 -20.237 1.00 91.25 95 VAL A N 1
ATOM 727 C CA . VAL A 1 95 ? 7.991 -4.429 -20.064 1.00 91.25 95 VAL A CA 1
ATOM 728 C C . VAL A 1 95 ? 6.593 -4.580 -19.475 1.00 91.25 95 VAL A C 1
ATOM 730 O O . VAL A 1 95 ? 6.246 -3.891 -18.516 1.00 91.25 95 VAL A O 1
ATOM 733 N N . GLY A 1 96 ? 5.823 -5.549 -19.973 1.00 90.38 96 GLY A N 1
ATOM 734 C CA . GLY A 1 96 ? 4.508 -5.880 -19.425 1.00 90.38 96 GLY A CA 1
ATOM 735 C C . GLY A 1 96 ? 4.561 -6.325 -17.959 1.00 90.38 96 GLY A C 1
ATOM 736 O O . GLY A 1 96 ? 3.739 -5.887 -17.154 1.00 90.38 96 GLY A O 1
ATOM 737 N N . ARG A 1 97 ? 5.551 -7.146 -17.576 1.00 91.56 97 ARG A N 1
ATOM 738 C CA . ARG A 1 97 ? 5.733 -7.583 -16.177 1.00 91.56 97 ARG A CA 1
ATOM 739 C C . ARG A 1 97 ? 6.041 -6.416 -15.241 1.00 91.56 97 ARG A C 1
ATOM 741 O O . ARG A 1 97 ? 5.437 -6.328 -14.176 1.00 91.56 97 ARG A O 1
ATOM 748 N N . TRP A 1 98 ? 6.937 -5.515 -15.639 1.00 93.50 98 TRP A N 1
ATOM 749 C CA . TRP A 1 98 ? 7.257 -4.321 -14.853 1.00 93.50 98 TRP A CA 1
ATOM 750 C C . TRP A 1 98 ? 6.079 -3.347 -14.756 1.00 93.50 98 TRP A C 1
ATOM 752 O O . TRP A 1 98 ? 5.831 -2.805 -13.683 1.00 93.50 98 TRP A O 1
ATOM 762 N N . ARG A 1 99 ? 5.306 -3.173 -15.836 1.00 92.69 99 ARG A N 1
ATOM 763 C CA . ARG A 1 99 ? 4.078 -2.360 -15.827 1.00 92.69 99 ARG A CA 1
ATOM 764 C C . ARG A 1 99 ? 3.060 -2.903 -14.824 1.00 92.69 99 ARG A C 1
ATOM 766 O O . ARG A 1 99 ? 2.555 -2.150 -14.002 1.00 92.69 99 ARG A O 1
ATOM 773 N N . LYS A 1 100 ? 2.829 -4.218 -14.838 1.00 91.94 100 LYS A N 1
ATOM 774 C CA . LYS A 1 100 ? 1.943 -4.878 -13.875 1.00 91.94 100 LYS A CA 1
ATOM 775 C C . LYS A 1 100 ? 2.433 -4.715 -12.432 1.00 91.94 100 LYS A C 1
ATOM 777 O O . LYS A 1 100 ? 1.629 -4.477 -11.539 1.00 91.94 100 LYS A O 1
ATOM 782 N N . LEU A 1 101 ? 3.745 -4.807 -12.205 1.00 92.62 101 LEU A N 1
ATOM 783 C CA . LEU A 1 101 ? 4.330 -4.583 -10.882 1.00 92.62 101 LEU A CA 1
ATOM 784 C C . LEU A 1 101 ? 4.069 -3.157 -10.373 1.00 92.62 101 LEU A C 1
ATOM 786 O O . LEU A 1 101 ? 3.721 -2.980 -9.207 1.00 92.62 101 LEU A O 1
ATOM 790 N N . ASP A 1 102 ? 4.222 -2.155 -11.239 1.00 92.69 102 ASP A N 1
ATOM 791 C CA . ASP A 1 102 ? 3.935 -0.757 -10.910 1.00 92.69 102 ASP A CA 1
ATOM 792 C C . ASP A 1 102 ? 2.434 -0.532 -10.632 1.00 92.69 102 ASP A C 1
ATOM 794 O O . ASP A 1 102 ? 2.084 0.197 -9.705 1.00 92.69 102 ASP A O 1
ATOM 798 N N . GLU A 1 103 ? 1.542 -1.178 -11.389 1.00 92.06 103 GLU A N 1
ATOM 799 C CA . GLU A 1 103 ? 0.090 -1.137 -11.152 1.00 92.06 103 GLU A CA 1
ATOM 800 C C . GLU A 1 103 ? -0.282 -1.749 -9.794 1.00 92.06 103 GLU A C 1
ATOM 802 O O . GLU A 1 103 ? -0.997 -1.125 -9.005 1.00 92.06 103 GLU A O 1
ATOM 807 N N . ASP A 1 104 ? 0.253 -2.933 -9.480 1.00 90.31 104 ASP A N 1
ATOM 808 C CA . ASP A 1 104 ? 0.049 -3.604 -8.193 1.00 90.31 104 ASP A CA 1
ATOM 809 C C . ASP A 1 104 ? 0.610 -2.769 -7.027 1.00 90.31 104 ASP A C 1
ATOM 811 O O . ASP A 1 104 ? -0.015 -2.668 -5.965 1.00 90.31 104 ASP A O 1
ATOM 815 N N . TRP A 1 105 ? 1.768 -2.131 -7.226 1.00 91.44 105 TRP A N 1
ATOM 816 C CA . TRP A 1 105 ? 2.385 -1.195 -6.283 1.00 91.44 105 TRP A CA 1
ATOM 817 C C . TRP A 1 105 ? 1.473 -0.004 -5.983 1.00 91.44 105 TRP A C 1
ATOM 819 O O . TRP A 1 105 ? 1.139 0.242 -4.820 1.00 91.44 105 TRP A O 1
ATOM 829 N N . SER A 1 106 ? 1.009 0.699 -7.020 1.00 92.50 106 SER A N 1
ATOM 830 C CA . SER A 1 106 ? 0.102 1.839 -6.869 1.00 92.50 106 SER A CA 1
ATOM 831 C C . SER A 1 106 ? -1.228 1.432 -6.234 1.00 92.50 106 SER A C 1
ATOM 833 O O . SER A 1 106 ? -1.731 2.138 -5.361 1.00 92.50 106 SER A O 1
ATOM 835 N N . ALA A 1 107 ? -1.776 0.270 -6.597 1.00 90.38 107 ALA A N 1
ATOM 836 C CA . ALA A 1 107 ? -3.012 -0.245 -6.015 1.00 90.38 107 ALA A CA 1
ATOM 837 C C . ALA A 1 107 ? -2.861 -0.614 -4.528 1.00 90.38 107 ALA A C 1
ATOM 839 O O . ALA A 1 107 ? -3.802 -0.459 -3.748 1.00 90.38 107 ALA A O 1
ATOM 840 N N . ARG A 1 108 ? -1.699 -1.123 -4.100 1.00 90.19 108 ARG A N 1
ATOM 841 C CA . ARG A 1 108 ? -1.425 -1.387 -2.676 1.00 90.19 108 ARG A CA 1
ATOM 842 C C . ARG A 1 108 ? -1.263 -0.098 -1.882 1.00 90.19 108 ARG A C 1
ATOM 844 O O . ARG A 1 108 ? -1.907 0.031 -0.846 1.00 90.19 108 ARG A O 1
ATOM 851 N N . LEU A 1 109 ? -0.484 0.861 -2.382 1.00 91.19 109 LEU A N 1
ATOM 852 C CA . LEU A 1 109 ? -0.321 2.161 -1.724 1.00 91.19 109 LEU A CA 1
ATOM 853 C C . LEU A 1 109 ? -1.657 2.894 -1.575 1.00 91.19 109 LEU A C 1
ATOM 855 O O . LEU A 1 109 ? -1.976 3.347 -0.479 1.00 91.19 109 LEU A O 1
ATOM 859 N N . ALA A 1 110 ? -2.475 2.921 -2.634 1.00 90.50 110 ALA A N 1
ATOM 860 C CA . ALA A 1 110 ? -3.811 3.507 -2.585 1.00 90.50 110 ALA A CA 1
ATOM 861 C C . ALA A 1 110 ? -4.679 2.839 -1.511 1.00 90.50 110 ALA A C 1
ATOM 863 O O . ALA A 1 110 ? -5.250 3.531 -0.676 1.00 90.50 110 ALA A O 1
ATOM 864 N N . ARG A 1 111 ? -4.697 1.499 -1.446 1.00 90.06 111 ARG A N 1
ATOM 865 C CA . ARG A 1 111 ? -5.428 0.774 -0.394 1.00 90.06 111 ARG A CA 1
ATOM 866 C C . ARG A 1 111 ? -4.958 1.138 1.011 1.00 90.06 111 ARG A C 1
ATOM 868 O O . ARG A 1 111 ? -5.804 1.340 1.870 1.00 90.06 111 ARG A O 1
ATOM 875 N N . VAL A 1 112 ? -3.648 1.222 1.251 1.00 89.62 112 VAL A N 1
ATOM 876 C CA . VAL A 1 112 ? -3.080 1.586 2.564 1.00 89.62 112 VAL A CA 1
ATOM 877 C C . VAL A 1 112 ? -3.365 3.038 2.931 1.00 89.62 112 VAL A C 1
ATOM 879 O O . VAL A 1 112 ? -3.559 3.335 4.107 1.00 89.62 112 VAL A O 1
ATOM 882 N N . ARG A 1 113 ? -3.417 3.941 1.951 1.00 91.38 113 ARG A N 1
ATOM 883 C CA . ARG A 1 113 ? -3.827 5.329 2.167 1.00 91.38 113 ARG A CA 1
ATOM 884 C C . ARG A 1 113 ? -5.313 5.427 2.496 1.00 91.38 113 ARG A C 1
ATOM 886 O O . ARG A 1 113 ? -5.660 6.058 3.485 1.00 91.38 113 ARG A O 1
ATOM 893 N N . ASP A 1 114 ? -6.167 4.797 1.694 1.00 89.06 114 ASP A N 1
ATOM 894 C CA . ASP A 1 114 ? -7.627 4.899 1.795 1.00 89.06 114 ASP A CA 1
ATOM 895 C C . ASP A 1 114 ? -8.160 4.260 3.079 1.00 89.06 114 ASP A C 1
ATOM 897 O O . ASP A 1 114 ? -8.982 4.867 3.761 1.00 89.06 114 ASP A O 1
ATOM 901 N N . ALA A 1 115 ? -7.668 3.055 3.389 1.00 86.12 115 ALA A N 1
ATOM 902 C CA . ALA A 1 115 ? -6.747 2.849 4.495 1.00 86.12 115 ALA A CA 1
ATOM 903 C C . ALA A 1 115 ? -6.705 3.912 5.608 1.00 86.12 115 ALA A C 1
ATOM 905 O O . ALA A 1 115 ? -7.680 4.474 6.064 1.00 86.12 115 ALA A O 1
ATOM 906 N N . LEU A 1 116 ? -5.512 4.266 6.043 1.00 85.94 116 LEU A N 1
ATOM 907 C CA . LEU A 1 116 ? -5.267 5.268 7.082 1.00 85.94 116 LEU A CA 1
ATOM 908 C C . LEU A 1 116 ? -6.284 6.444 7.128 1.00 85.94 116 LEU A C 1
ATOM 910 O O . LEU A 1 116 ? -6.796 6.742 8.205 1.00 85.94 116 LEU A O 1
ATOM 914 N N . VAL A 1 117 ? -6.686 7.026 5.992 1.00 85.94 117 VAL A N 1
ATOM 915 C CA . VAL A 1 117 ? -7.735 8.061 5.904 1.00 85.94 117 VAL A CA 1
ATOM 916 C C . VAL A 1 117 ? -9.093 7.653 6.504 1.00 85.94 117 VAL A C 1
ATOM 918 O O . VAL A 1 117 ? -9.632 8.409 7.310 1.00 85.94 117 VAL A O 1
ATOM 921 N N . ALA A 1 118 ? -9.693 6.502 6.170 1.00 82.31 118 ALA A N 1
ATOM 922 C CA . ALA A 1 118 ? -11.001 6.173 6.763 1.00 82.31 118 ALA A CA 1
ATOM 923 C C . ALA A 1 118 ? -10.901 5.804 8.256 1.00 82.31 118 ALA A C 1
ATOM 925 O O . ALA A 1 118 ? -11.846 6.073 8.997 1.00 82.31 118 ALA A O 1
ATOM 926 N N . ALA A 1 119 ? -9.748 5.307 8.726 1.00 74.81 119 ALA A N 1
ATOM 927 C CA . ALA A 1 119 ? -9.500 5.114 10.160 1.00 74.81 119 ALA A CA 1
ATOM 928 C C . ALA A 1 119 ? -9.424 6.440 10.938 1.00 74.81 119 ALA A C 1
ATOM 930 O O . ALA A 1 119 ? -9.657 6.449 12.140 1.00 74.81 119 ALA A O 1
ATOM 931 N N . GLU A 1 120 ? -9.137 7.564 10.278 1.00 72.75 120 GLU A N 1
ATOM 932 C CA . GLU A 1 120 ? -9.211 8.901 10.883 1.00 72.75 120 GLU A CA 1
ATOM 933 C C . GLU A 1 120 ? -10.660 9.420 10.967 1.00 72.75 120 GLU A C 1
ATOM 935 O O . GLU A 1 120 ? -11.013 10.182 11.868 1.00 72.75 120 GLU A O 1
ATOM 940 N N . ALA A 1 121 ? -11.538 8.962 10.068 1.00 69.00 121 ALA A N 1
ATOM 941 C CA . ALA A 1 121 ? -12.940 9.375 10.020 1.00 69.00 121 ALA A CA 1
ATOM 942 C C . ALA A 1 121 ? -13.851 8.624 11.016 1.00 69.00 121 ALA A C 1
ATOM 944 O O . ALA A 1 121 ? -14.849 9.183 11.480 1.00 69.00 121 ALA A O 1
ATOM 945 N N . GLU A 1 122 ? -13.540 7.369 11.361 1.00 65.44 122 GLU A N 1
ATOM 946 C CA . GLU A 1 122 ? -14.300 6.579 12.348 1.00 65.44 122 GLU A CA 1
ATOM 947 C C . GLU A 1 122 ? -14.297 7.139 13.788 1.00 65.44 122 GLU A C 1
ATOM 949 O O . GLU A 1 122 ? -15.372 7.182 14.399 1.00 65.44 122 GLU A O 1
ATOM 954 N N . PRO A 1 123 ? -13.176 7.656 14.328 1.00 57.28 123 PRO A N 1
ATOM 955 C CA . PRO A 1 123 ? -13.120 8.286 15.643 1.00 57.28 123 PRO A CA 1
ATOM 956 C C . PRO A 1 123 ? -14.140 9.411 15.840 1.00 57.28 123 PRO A C 1
ATOM 958 O O . PRO A 1 123 ? -14.736 9.546 16.911 1.00 57.28 123 PRO A O 1
ATOM 961 N N . GLY A 1 124 ? -14.414 10.178 14.778 1.00 54.59 124 GLY A N 1
ATOM 962 C CA . GLY A 1 124 ? -15.403 11.257 14.784 1.00 54.59 124 GLY A CA 1
ATOM 963 C C . GLY A 1 124 ? -16.846 10.788 15.014 1.00 54.59 124 GLY A C 1
ATOM 964 O O . GLY A 1 124 ? -17.688 11.587 15.425 1.00 54.59 124 GLY A O 1
ATOM 965 N N . ARG A 1 125 ? -17.154 9.499 14.804 1.00 51.56 125 ARG A N 1
ATOM 966 C CA . ARG A 1 125 ? -18.491 8.922 15.048 1.00 51.56 125 ARG A CA 1
ATOM 967 C C . ARG A 1 125 ? -18.701 8.423 16.477 1.00 51.56 125 ARG A C 1
ATOM 969 O O . ARG A 1 125 ? -19.852 8.261 16.879 1.00 51.56 125 ARG A O 1
ATOM 976 N N . ILE A 1 126 ? -17.638 8.198 17.250 1.00 51.94 126 ILE A N 1
ATOM 977 C CA . ILE A 1 126 ? -17.710 7.501 18.551 1.00 51.94 126 ILE A CA 1
ATOM 978 C C . ILE A 1 126 ? -17.980 8.456 19.741 1.00 51.94 126 ILE A C 1
ATOM 980 O O . ILE A 1 126 ? -18.226 8.025 20.867 1.00 51.94 126 ILE A O 1
ATOM 984 N N . GLY A 1 127 ? -18.102 9.767 19.510 1.00 57.41 127 GLY A N 1
ATOM 985 C CA . GLY A 1 127 ? -18.678 10.699 20.492 1.00 57.41 127 GLY A CA 1
ATOM 986 C C . GLY A 1 127 ? -17.922 10.772 21.833 1.00 57.41 127 GLY A C 1
ATOM 987 O O . GLY A 1 127 ? -16.701 10.679 21.873 1.00 57.41 127 GLY A O 1
ATOM 988 N N . ARG A 1 128 ? -18.640 10.989 22.951 1.00 54.22 128 ARG A N 1
ATOM 989 C CA . ARG A 1 128 ? -18.077 11.316 24.289 1.00 54.22 128 ARG A CA 1
ATOM 990 C C . ARG A 1 128 ? -17.084 10.287 24.858 1.00 54.22 128 ARG A C 1
ATOM 992 O O . ARG A 1 128 ? -16.254 10.675 25.676 1.00 54.22 128 ARG A O 1
ATOM 999 N N . ALA A 1 129 ? -17.122 9.031 24.411 1.00 54.12 129 ALA A N 1
ATOM 1000 C CA . ALA A 1 129 ? -16.117 8.024 24.765 1.00 54.12 129 ALA A CA 1
ATOM 1001 C C . ALA A 1 129 ? -14.716 8.442 24.279 1.00 54.12 129 ALA A C 1
ATOM 1003 O O . ALA A 1 129 ? -13.710 8.235 24.959 1.00 54.12 129 ALA A O 1
ATOM 1004 N N . PHE A 1 130 ? -14.663 9.115 23.125 1.00 55.75 130 PHE A N 1
ATOM 1005 C CA . PHE A 1 130 ? -13.431 9.527 22.471 1.00 55.75 130 PHE A CA 1
ATOM 1006 C C . PHE A 1 130 ? -12.737 10.686 23.192 1.00 55.75 130 PHE A C 1
ATOM 1008 O O . PHE A 1 130 ? -11.515 10.708 23.255 1.00 55.75 130 PHE A O 1
ATOM 1015 N N . SER A 1 131 ? -13.469 11.604 23.842 1.00 56.34 131 SER A N 1
ATOM 1016 C CA . SER A 1 131 ? -12.849 12.746 24.539 1.00 56.34 131 SER A CA 1
ATOM 1017 C C . SER A 1 131 ? -11.990 12.338 25.742 1.00 56.34 131 SER A C 1
ATOM 1019 O O . SER A 1 131 ? -11.084 13.073 26.122 1.00 56.34 131 SER A O 1
ATOM 1021 N N . ARG A 1 132 ? -12.246 11.163 26.335 1.00 60.38 132 ARG A N 1
ATOM 1022 C CA . ARG A 1 132 ? -11.382 10.557 27.369 1.00 60.38 132 ARG A CA 1
ATOM 1023 C C . ARG A 1 132 ? -10.191 9.803 26.766 1.00 60.38 132 ARG A C 1
ATOM 1025 O O . ARG A 1 132 ? -9.173 9.624 27.425 1.00 60.38 132 ARG A O 1
ATOM 1032 N N . LEU A 1 133 ? -10.321 9.408 25.505 1.00 58.72 133 LEU A N 1
ATOM 1033 C CA . LEU A 1 133 ? -9.318 8.725 24.698 1.00 58.72 133 LEU A CA 1
ATOM 1034 C C . LEU A 1 133 ? -8.326 9.707 24.049 1.00 58.72 133 LEU A C 1
ATOM 1036 O O . LEU A 1 133 ? -7.220 9.294 23.723 1.00 58.72 133 LEU A O 1
ATOM 1040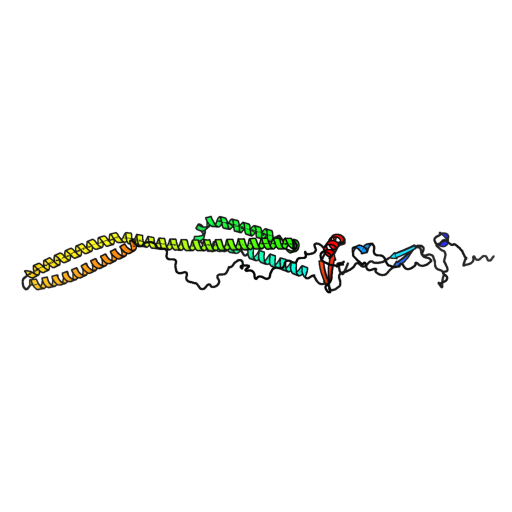 N N . VAL A 1 134 ? -8.662 11.003 23.959 1.00 58.06 134 VAL A N 1
ATOM 1041 C CA . VAL A 1 134 ? -7.837 12.072 23.350 1.00 58.06 134 VAL A CA 1
ATOM 1042 C C . VAL A 1 134 ? -6.385 12.087 23.852 1.00 58.06 134 VAL A C 1
ATOM 1044 O O . VAL A 1 134 ? -5.452 12.268 23.075 1.00 58.06 134 VAL A O 1
ATOM 1047 N N . SER A 1 135 ? -6.149 11.841 25.145 1.00 58.91 135 SER A N 1
ATOM 1048 C CA . SER A 1 135 ? -4.781 11.793 25.687 1.00 58.91 135 SER A CA 1
ATOM 1049 C C . SER A 1 135 ? -3.984 10.569 25.219 1.00 58.91 135 SER A C 1
ATOM 1051 O O . SER A 1 135 ? -2.765 10.655 25.092 1.00 58.91 135 SER A O 1
ATOM 1053 N N . ALA A 1 136 ? -4.653 9.449 24.933 1.00 60.59 136 ALA A N 1
ATOM 1054 C CA . ALA A 1 136 ? -4.044 8.274 24.313 1.00 60.59 136 ALA A CA 1
ATOM 1055 C C . ALA A 1 136 ? -3.959 8.413 22.779 1.00 60.59 136 ALA A C 1
ATOM 1057 O O . ALA A 1 136 ? -3.027 7.888 22.170 1.00 60.59 136 ALA A O 1
ATOM 1058 N N . THR A 1 137 ? -4.871 9.166 22.149 1.00 61.34 137 THR A N 1
ATOM 1059 C CA . THR A 1 137 ? -4.932 9.316 20.686 1.00 61.34 137 THR A CA 1
ATOM 1060 C C . THR A 1 137 ? -3.965 10.325 20.101 1.00 61.34 137 THR A C 1
ATOM 1062 O O . THR A 1 137 ? -3.605 10.175 18.941 1.00 61.34 137 THR A O 1
ATOM 1065 N N . LEU A 1 138 ? -3.424 11.256 20.887 1.00 66.38 138 LEU A N 1
ATOM 1066 C CA . LEU A 1 138 ? -2.317 12.112 20.435 1.00 66.38 138 LEU A CA 1
ATOM 1067 C C . LEU A 1 138 ? -1.094 11.295 19.965 1.00 66.38 138 LEU A C 1
ATOM 1069 O O . LEU A 1 138 ? -0.372 11.701 19.053 1.00 66.38 138 LEU A O 1
ATOM 1073 N N . GLY A 1 139 ? -0.863 10.117 20.559 1.00 71.75 139 GLY A N 1
ATOM 1074 C CA . GLY A 1 139 ? 0.155 9.173 20.088 1.00 71.75 139 GLY A CA 1
ATOM 1075 C C . GLY A 1 139 ? -0.214 8.515 18.755 1.00 71.75 139 GLY A C 1
ATOM 1076 O O . GLY A 1 139 ? 0.664 8.319 17.915 1.00 71.75 139 GLY A O 1
ATOM 1077 N N . PHE A 1 140 ? -1.503 8.229 18.548 1.00 75.75 140 PHE A N 1
ATOM 1078 C CA . PHE A 1 140 ? -2.037 7.626 17.325 1.00 75.75 140 PHE A CA 1
ATOM 1079 C C . PHE A 1 140 ? -2.072 8.603 16.147 1.00 75.75 140 PHE A C 1
ATOM 1081 O O . PHE A 1 140 ? -1.718 8.218 15.041 1.00 75.75 140 PHE A O 1
ATOM 1088 N N . GLU A 1 141 ? -2.408 9.873 16.369 1.00 77.62 141 GLU A N 1
ATOM 1089 C CA . GLU A 1 141 ? -2.370 10.907 15.325 1.00 77.62 141 GLU A CA 1
ATOM 1090 C C . GLU A 1 141 ? -0.946 11.110 14.795 1.00 77.62 141 GLU A C 1
ATOM 1092 O O . GLU A 1 141 ? -0.721 11.212 13.589 1.00 77.62 141 GLU A O 1
ATOM 1097 N N . ARG A 1 142 ? 0.058 11.089 15.683 1.00 82.81 142 ARG A N 1
ATOM 1098 C CA . ARG A 1 142 ? 1.463 11.207 15.276 1.00 82.81 142 ARG A CA 1
ATOM 1099 C C . ARG A 1 142 ? 1.942 9.995 14.479 1.00 82.81 142 ARG A C 1
ATOM 1101 O O . ARG A 1 142 ? 2.679 10.163 13.506 1.00 82.81 142 ARG A O 1
ATOM 1108 N N . THR A 1 143 ? 1.583 8.780 14.897 1.00 84.12 143 THR A N 1
ATOM 1109 C CA . THR A 1 143 ? 1.964 7.564 14.162 1.00 84.12 143 THR A CA 1
ATOM 1110 C C . THR A 1 143 ? 1.223 7.468 12.835 1.00 84.12 143 THR A C 1
ATOM 1112 O O . THR A 1 143 ? 1.848 7.141 11.832 1.00 84.12 143 THR A O 1
ATOM 1115 N N . HIS A 1 144 ? -0.058 7.831 12.798 1.00 86.19 144 HIS A N 1
ATOM 1116 C CA . HIS A 1 144 ? -0.873 7.912 11.588 1.00 86.19 144 HIS A CA 1
ATOM 1117 C C . HIS A 1 144 ? -0.316 8.921 10.580 1.00 86.19 144 HIS A C 1
ATOM 1119 O O . HIS A 1 144 ? 0.003 8.536 9.455 1.00 86.19 144 HIS A O 1
ATOM 1125 N N . GLY A 1 145 ? -0.074 10.168 10.997 1.00 86.50 145 GLY A N 1
ATOM 1126 C CA . GLY A 1 145 ? 0.529 11.189 10.139 1.00 86.50 145 GLY A CA 1
ATOM 1127 C C . GLY A 1 145 ? 1.925 10.791 9.649 1.00 86.50 145 GLY A C 1
ATOM 1128 O O . GLY A 1 145 ? 2.269 11.008 8.488 1.00 86.50 145 GLY A O 1
ATOM 1129 N N . GLY A 1 146 ? 2.715 10.124 10.499 1.00 90.75 146 GLY A N 1
ATOM 1130 C CA . GLY A 1 146 ? 4.003 9.549 10.111 1.00 90.75 146 GLY A CA 1
ATOM 1131 C C . GLY A 1 146 ? 3.886 8.424 9.075 1.00 90.75 146 GLY A C 1
ATOM 1132 O O . GLY A 1 146 ? 4.723 8.333 8.176 1.00 90.75 146 GLY A O 1
ATOM 1133 N N . LEU A 1 147 ? 2.855 7.579 9.164 1.00 91.25 147 LEU A N 1
ATOM 1134 C CA . LEU A 1 147 ? 2.581 6.537 8.171 1.00 91.25 147 LEU A CA 1
ATOM 1135 C C . LEU A 1 147 ? 2.095 7.137 6.849 1.00 91.25 147 LEU A C 1
ATOM 1137 O O . LEU A 1 147 ? 2.595 6.733 5.803 1.00 91.25 147 LEU A O 1
ATOM 1141 N N . LEU A 1 148 ? 1.205 8.132 6.877 1.00 91.56 148 LEU A N 1
ATOM 1142 C CA . LEU A 1 148 ? 0.764 8.843 5.673 1.00 91.56 148 LEU A CA 1
ATOM 1143 C C . LEU A 1 148 ? 1.925 9.542 4.957 1.00 91.56 148 LEU A C 1
ATOM 1145 O O . LEU A 1 148 ? 2.031 9.444 3.736 1.00 91.56 148 LEU A O 1
ATOM 1149 N N . ALA A 1 149 ? 2.831 10.183 5.700 1.00 92.50 149 ALA A N 1
ATOM 1150 C CA . ALA A 1 149 ? 4.029 10.789 5.123 1.00 92.50 149 ALA A CA 1
ATOM 1151 C C . ALA A 1 149 ? 4.910 9.743 4.417 1.00 92.50 149 ALA A C 1
ATOM 1153 O O . ALA A 1 149 ? 5.303 9.940 3.269 1.00 92.50 149 ALA A O 1
ATOM 1154 N N . ARG A 1 150 ? 5.144 8.587 5.057 1.00 92.69 150 ARG A N 1
ATOM 1155 C CA . ARG A 1 150 ? 5.897 7.472 4.454 1.00 92.69 150 ARG A CA 1
ATOM 1156 C C . ARG A 1 150 ? 5.210 6.897 3.215 1.00 92.69 150 ARG A C 1
ATOM 1158 O O . ARG A 1 150 ? 5.891 6.553 2.254 1.00 92.69 150 ARG A O 1
ATOM 1165 N N . VAL A 1 151 ? 3.879 6.795 3.218 1.00 92.81 151 VAL A N 1
ATOM 1166 C CA . VAL A 1 151 ? 3.108 6.391 2.031 1.00 92.81 151 VAL A CA 1
ATOM 1167 C C . VAL A 1 151 ? 3.325 7.396 0.898 1.00 92.81 151 VAL A C 1
ATOM 1169 O O . VAL A 1 151 ? 3.652 6.978 -0.208 1.00 92.81 151 VAL A O 1
ATOM 1172 N N . GLY A 1 152 ? 3.253 8.702 1.174 1.00 91.19 152 GLY A N 1
ATOM 1173 C CA . GLY A 1 152 ? 3.522 9.748 0.180 1.00 91.19 152 GLY A CA 1
ATOM 1174 C C . GLY A 1 152 ? 4.951 9.711 -0.384 1.00 91.19 152 GLY A C 1
ATOM 1175 O O . GLY A 1 152 ? 5.148 9.865 -1.589 1.00 91.19 152 GLY A O 1
ATOM 1176 N N . GLU A 1 153 ? 5.955 9.432 0.452 1.00 92.94 153 GLU A N 1
ATOM 1177 C CA . GLU A 1 153 ? 7.345 9.234 0.006 1.00 92.94 153 GLU A CA 1
ATOM 1178 C C . GLU A 1 153 ? 7.500 8.027 -0.934 1.00 92.94 153 GLU A C 1
ATOM 1180 O O . GLU A 1 153 ? 8.307 8.061 -1.869 1.00 92.94 153 GLU A O 1
ATOM 1185 N N . LEU A 1 154 ? 6.742 6.953 -0.694 1.00 92.12 154 LEU A N 1
ATOM 1186 C CA . LEU A 1 154 ? 6.734 5.766 -1.547 1.00 92.12 154 LEU A CA 1
ATOM 1187 C C . LEU A 1 154 ? 5.934 5.972 -2.839 1.00 92.12 154 LEU A C 1
ATOM 1189 O O . LEU A 1 154 ? 6.325 5.432 -3.871 1.00 92.12 154 LEU A O 1
ATOM 1193 N N . GLU A 1 155 ? 4.872 6.780 -2.827 1.00 90.75 155 GLU A N 1
ATOM 1194 C CA . GLU A 1 155 ? 4.104 7.126 -4.035 1.00 90.75 155 GLU A CA 1
ATOM 1195 C C . GLU A 1 155 ? 4.951 7.868 -5.080 1.00 90.75 155 GLU A C 1
ATOM 1197 O O . GLU A 1 155 ? 4.737 7.704 -6.283 1.00 90.75 155 GLU A O 1
ATOM 1202 N N . ALA A 1 156 ? 5.955 8.636 -4.644 1.00 90.56 156 ALA A N 1
ATOM 1203 C CA . ALA A 1 156 ? 6.907 9.293 -5.540 1.00 90.56 156 ALA A CA 1
ATOM 1204 C C . ALA A 1 156 ? 7.865 8.309 -6.246 1.00 90.56 156 ALA A C 1
ATOM 1206 O O . ALA A 1 156 ? 8.522 8.671 -7.227 1.00 90.56 156 ALA A O 1
ATOM 1207 N N . GLN A 1 157 ? 7.960 7.068 -5.764 1.00 91.94 157 GLN A N 1
ATOM 1208 C CA . GLN A 1 157 ? 8.889 6.052 -6.251 1.00 91.94 157 GLN A CA 1
ATOM 1209 C C . GLN A 1 157 ? 8.169 5.029 -7.135 1.00 91.94 157 GLN A C 1
ATOM 1211 O O . GLN A 1 157 ? 6.989 4.728 -6.955 1.00 91.94 157 GLN A O 1
ATOM 1216 N N . ARG A 1 158 ? 8.895 4.479 -8.116 1.00 91.06 158 ARG A N 1
ATOM 1217 C CA . ARG A 1 158 ? 8.389 3.424 -9.004 1.00 91.06 158 ARG A CA 1
ATOM 1218 C C . ARG A 1 158 ? 9.322 2.217 -8.988 1.00 91.06 158 ARG A C 1
ATOM 1220 O O . ARG A 1 158 ? 10.501 2.402 -9.307 1.00 91.06 158 ARG A O 1
ATOM 1227 N N . PRO A 1 159 ? 8.818 1.009 -8.674 1.00 91.12 159 PRO A N 1
ATOM 1228 C CA . PRO A 1 159 ? 9.596 -0.224 -8.741 1.00 91.12 159 PRO A CA 1
ATOM 1229 C C . PRO A 1 159 ? 10.335 -0.394 -10.071 1.00 91.12 159 PRO A C 1
ATOM 1231 O O . PRO A 1 159 ? 11.535 -0.660 -10.060 1.00 91.12 159 PRO A O 1
ATOM 1234 N N . SER A 1 160 ? 9.671 -0.138 -11.202 1.00 89.25 160 SER A N 1
ATOM 1235 C CA . SER A 1 160 ? 10.277 -0.248 -12.537 1.00 89.25 160 SER A CA 1
ATOM 1236 C C . SER A 1 160 ? 11.532 0.600 -12.762 1.00 89.25 160 SER A C 1
ATOM 1238 O O . SER A 1 160 ? 12.440 0.167 -13.467 1.00 89.25 160 SER A O 1
ATOM 1240 N N . LYS A 1 161 ? 11.621 1.782 -12.139 1.00 88.81 161 LYS A N 1
ATOM 1241 C CA . LYS A 1 161 ? 12.775 2.691 -12.257 1.00 88.81 161 LYS A CA 1
ATOM 1242 C C . LYS A 1 161 ? 13.912 2.347 -11.299 1.00 88.81 161 LYS A C 1
ATOM 1244 O O . LYS A 1 161 ? 15.053 2.714 -11.550 1.00 88.81 161 LYS A O 1
ATOM 1249 N N . ALA A 1 162 ? 13.595 1.686 -10.190 1.00 88.56 162 ALA A N 1
ATOM 1250 C CA . ALA A 1 162 ? 14.565 1.294 -9.173 1.00 88.56 162 ALA A CA 1
ATOM 1251 C C . ALA A 1 162 ? 15.307 -0.009 -9.535 1.00 88.56 162 ALA A C 1
ATOM 1253 O O . ALA A 1 162 ? 16.325 -0.326 -8.918 1.00 88.56 162 ALA A O 1
ATOM 1254 N N . GLY A 1 163 ? 14.800 -0.766 -10.515 1.00 88.44 163 GLY A N 1
ATOM 1255 C CA . GLY A 1 163 ? 15.355 -2.052 -10.931 1.00 88.44 163 GLY A CA 1
ATOM 1256 C C . GLY A 1 163 ? 15.045 -3.196 -9.950 1.00 88.44 163 GLY A C 1
ATOM 1257 O O . GLY A 1 163 ? 14.342 -2.991 -8.962 1.00 88.44 163 GLY A O 1
ATOM 1258 N N . PRO A 1 164 ? 15.557 -4.417 -10.191 1.00 88.81 164 PRO A N 1
ATOM 1259 C CA . PRO A 1 164 ? 15.189 -5.630 -9.444 1.00 88.81 164 PRO A CA 1
ATOM 1260 C C . PRO A 1 164 ? 15.447 -5.554 -7.930 1.00 88.81 164 PRO A C 1
ATOM 1262 O O . PRO A 1 164 ? 14.565 -5.820 -7.106 1.00 88.81 164 PRO A O 1
ATOM 1265 N N . SER A 1 165 ? 16.656 -5.145 -7.540 1.00 88.12 165 SER A N 1
ATOM 1266 C CA . SER A 1 165 ? 17.051 -5.027 -6.132 1.00 88.12 165 SER A CA 1
ATOM 1267 C C . SER A 1 165 ? 16.314 -3.883 -5.432 1.00 88.12 165 SER A C 1
ATOM 1269 O O . SER A 1 165 ? 15.800 -4.060 -4.325 1.00 88.12 165 SER A O 1
ATOM 1271 N N . GLY A 1 166 ? 16.196 -2.731 -6.100 1.00 89.75 166 GLY A N 1
ATOM 1272 C CA . GLY A 1 166 ? 15.458 -1.574 -5.601 1.00 89.75 166 GLY A CA 1
ATOM 1273 C C . GLY A 1 166 ? 13.968 -1.867 -5.423 1.00 89.75 166 GLY A C 1
ATOM 1274 O O . GLY A 1 166 ? 13.415 -1.586 -4.364 1.00 89.75 166 GLY A O 1
ATOM 1275 N N . ALA A 1 167 ? 13.330 -2.510 -6.402 1.00 89.81 167 ALA A N 1
ATOM 1276 C CA . ALA A 1 167 ? 11.933 -2.932 -6.336 1.00 89.81 167 ALA A CA 1
ATOM 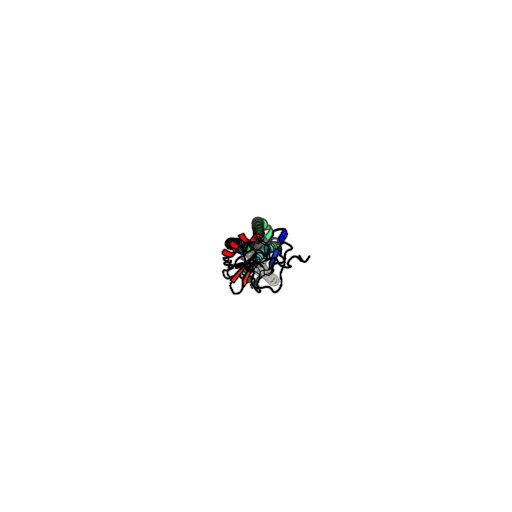1277 C C . ALA A 1 167 ? 11.671 -3.878 -5.159 1.00 89.81 167 ALA A C 1
ATOM 1279 O O . ALA A 1 167 ? 10.696 -3.700 -4.432 1.00 89.81 167 ALA A O 1
ATOM 1280 N N . THR A 1 168 ? 12.569 -4.835 -4.915 1.00 89.38 168 THR A N 1
ATOM 1281 C CA . THR A 1 168 ? 12.460 -5.753 -3.772 1.00 89.38 168 THR A CA 1
ATOM 1282 C C . THR A 1 168 ? 12.526 -4.998 -2.441 1.00 89.38 168 THR A C 1
ATOM 1284 O O . THR A 1 168 ? 11.699 -5.222 -1.556 1.00 89.38 168 THR A O 1
ATOM 1287 N N . ALA A 1 169 ? 13.453 -4.044 -2.309 1.00 90.44 169 ALA A N 1
ATOM 1288 C CA . ALA A 1 169 ? 13.554 -3.200 -1.119 1.00 90.44 169 ALA A CA 1
ATOM 1289 C C . ALA A 1 169 ? 12.316 -2.303 -0.925 1.00 90.44 169 ALA A C 1
ATOM 1291 O O . ALA A 1 169 ? 11.858 -2.118 0.204 1.00 90.44 169 ALA A O 1
ATOM 1292 N N . LEU A 1 170 ? 11.746 -1.770 -2.010 1.00 92.31 170 LEU A N 1
ATOM 1293 C CA . LEU A 1 170 ? 10.512 -0.981 -1.968 1.00 92.31 170 LEU A CA 1
ATOM 1294 C C . LEU A 1 170 ? 9.315 -1.819 -1.517 1.00 92.31 170 LEU A C 1
ATOM 1296 O O . LEU A 1 170 ? 8.564 -1.386 -0.645 1.00 92.31 170 LEU A O 1
ATOM 1300 N N . LEU A 1 171 ? 9.166 -3.034 -2.051 1.00 90.19 171 LEU A N 1
ATOM 1301 C CA . LEU A 1 171 ? 8.109 -3.961 -1.646 1.00 90.19 171 LEU A CA 1
ATOM 1302 C C . LEU A 1 171 ? 8.221 -4.363 -0.170 1.00 90.19 171 LEU A C 1
ATOM 1304 O O . LEU A 1 171 ? 7.192 -4.471 0.496 1.00 90.19 171 LEU A O 1
ATOM 1308 N N . ALA A 1 172 ? 9.440 -4.543 0.348 1.00 89.69 172 ALA A N 1
ATOM 1309 C CA . ALA A 1 172 ? 9.666 -4.803 1.769 1.00 89.69 172 ALA A CA 1
ATOM 1310 C C . ALA A 1 172 ? 9.213 -3.617 2.636 1.00 89.69 172 ALA A C 1
ATOM 1312 O O . ALA A 1 172 ? 8.412 -3.797 3.549 1.00 89.69 172 ALA A O 1
ATOM 1313 N N . ARG A 1 173 ? 9.622 -2.389 2.282 1.00 91.44 173 ARG A N 1
ATOM 1314 C CA . ARG A 1 173 ? 9.191 -1.165 2.985 1.00 91.44 173 ARG A CA 1
ATOM 1315 C C . ARG A 1 173 ? 7.675 -0.979 2.962 1.00 91.44 173 ARG A C 1
ATOM 1317 O O . ARG A 1 173 ? 7.094 -0.562 3.959 1.00 91.44 173 ARG A O 1
ATOM 1324 N N . LEU A 1 174 ? 7.026 -1.285 1.839 1.00 91.50 174 LEU A N 1
ATOM 1325 C CA . LEU A 1 174 ? 5.566 -1.273 1.742 1.00 91.50 174 LEU A CA 1
ATOM 1326 C C . LEU A 1 174 ? 4.934 -2.312 2.680 1.00 91.50 174 LEU A C 1
ATOM 1328 O O . LEU A 1 174 ? 3.955 -2.001 3.353 1.00 91.50 174 LEU A O 1
ATOM 1332 N N . GLY A 1 175 ? 5.511 -3.515 2.764 1.00 89.31 175 GLY A N 1
ATOM 1333 C CA . GLY A 1 175 ? 5.092 -4.544 3.718 1.00 89.31 175 GLY A CA 1
ATOM 1334 C C . GLY A 1 175 ? 5.182 -4.077 5.175 1.00 89.31 175 GLY A C 1
ATOM 1335 O O . GLY A 1 175 ? 4.229 -4.264 5.932 1.00 89.31 175 GLY A O 1
ATOM 1336 N N . ASP A 1 176 ? 6.267 -3.393 5.544 1.00 90.50 176 ASP A N 1
ATOM 1337 C CA . ASP A 1 176 ? 6.446 -2.834 6.891 1.00 90.50 176 ASP A CA 1
ATOM 1338 C C . ASP A 1 176 ? 5.376 -1.779 7.221 1.00 90.50 176 ASP A C 1
ATOM 1340 O O . ASP A 1 176 ? 4.843 -1.742 8.331 1.00 90.50 176 ASP A O 1
ATOM 1344 N N . ILE A 1 177 ? 5.028 -0.920 6.254 1.00 90.62 177 ILE A N 1
ATOM 1345 C CA . ILE A 1 177 ? 3.969 0.089 6.419 1.00 90.62 177 ILE A CA 1
ATOM 1346 C C . ILE A 1 177 ? 2.598 -0.582 6.541 1.00 90.62 177 ILE A C 1
ATOM 1348 O O . ILE A 1 177 ? 1.812 -0.196 7.404 1.00 90.62 177 ILE A O 1
ATOM 1352 N N . GLU A 1 178 ? 2.309 -1.597 5.725 1.00 89.75 178 GLU A N 1
ATOM 1353 C CA . GLU A 1 178 ? 1.071 -2.377 5.819 1.00 89.75 178 GLU A CA 1
ATOM 1354 C C . GLU A 1 178 ? 0.935 -3.069 7.183 1.00 89.75 178 GLU A C 1
ATOM 1356 O O . GLU A 1 178 ? -0.158 -3.139 7.745 1.00 89.75 178 GLU A O 1
ATOM 1361 N N . GLU A 1 179 ? 2.024 -3.600 7.739 1.00 88.62 179 GLU A N 1
ATOM 1362 C CA . GLU A 1 179 ? 2.027 -4.188 9.079 1.00 88.62 179 GLU A CA 1
ATOM 1363 C C . GLU A 1 179 ? 1.849 -3.141 10.178 1.00 88.62 179 GLU A C 1
ATOM 1365 O O . GLU A 1 179 ? 1.020 -3.329 11.071 1.00 88.62 179 GLU A O 1
ATOM 1370 N N . ALA A 1 180 ? 2.554 -2.014 10.090 1.00 88.38 180 ALA A N 1
ATOM 1371 C CA . ALA A 1 180 ? 2.409 -0.919 11.040 1.00 88.38 180 ALA A CA 1
ATOM 1372 C C . ALA A 1 180 ? 0.984 -0.342 11.037 1.00 88.38 180 ALA A C 1
ATOM 1374 O O . ALA A 1 180 ? 0.418 -0.108 12.104 1.00 88.38 180 ALA A O 1
ATOM 1375 N N . ALA A 1 181 ? 0.376 -0.177 9.860 1.00 87.25 181 ALA A N 1
ATOM 1376 C CA . ALA A 1 181 ? -1.005 0.273 9.723 1.00 87.25 181 ALA A CA 1
ATOM 1377 C C . ALA A 1 181 ? -2.006 -0.748 10.296 1.00 87.25 181 ALA A C 1
ATOM 1379 O O . ALA A 1 181 ? -2.945 -0.364 10.990 1.00 87.25 181 ALA A O 1
ATOM 1380 N N . ARG A 1 182 ? -1.778 -2.056 10.096 1.00 86.06 182 ARG A N 1
ATOM 1381 C CA . ARG A 1 182 ? -2.589 -3.113 10.733 1.00 86.06 182 ARG A CA 1
ATOM 1382 C C . ARG A 1 182 ? -2.478 -3.098 12.253 1.00 86.06 182 ARG A C 1
ATOM 1384 O O . ARG A 1 182 ? -3.482 -3.271 12.937 1.00 86.06 182 ARG A O 1
ATOM 1391 N N . LYS A 1 183 ? -1.269 -2.916 12.785 1.00 87.75 183 LYS A N 1
ATOM 1392 C CA . LYS A 1 183 ? -1.051 -2.827 14.231 1.00 87.75 183 LYS A CA 1
ATOM 1393 C C . LYS A 1 183 ? -1.769 -1.612 14.815 1.00 87.75 183 LYS A C 1
ATOM 1395 O O . LYS A 1 183 ? -2.470 -1.755 15.807 1.00 87.75 183 LYS A O 1
ATOM 1400 N N . LEU A 1 184 ? -1.651 -0.459 14.155 1.00 84.50 184 LEU A N 1
ATOM 1401 C CA . LEU A 1 184 ? -2.362 0.758 14.538 1.00 84.50 184 LEU A CA 1
ATOM 1402 C C . LEU A 1 184 ? -3.878 0.528 14.591 1.00 84.50 184 LEU A C 1
ATOM 1404 O O . LEU A 1 184 ? -4.517 0.918 15.560 1.00 84.50 184 LEU A O 1
ATOM 1408 N N . GLN A 1 185 ? -4.438 -0.148 13.586 1.00 81.94 185 GLN A N 1
ATOM 1409 C CA . GLN A 1 185 ? -5.856 -0.502 13.573 1.00 81.94 185 GLN A CA 1
ATOM 1410 C C . GLN A 1 185 ? -6.240 -1.386 14.770 1.00 81.94 185 GLN A C 1
ATOM 1412 O O . GLN A 1 185 ? -7.212 -1.091 15.458 1.00 81.94 185 GLN A O 1
ATOM 1417 N N . ALA A 1 186 ? -5.478 -2.449 15.039 1.00 83.56 186 ALA A N 1
ATOM 1418 C CA . ALA A 1 186 ? -5.760 -3.344 16.161 1.00 83.56 186 ALA A CA 1
ATOM 1419 C C . ALA A 1 186 ? -5.690 -2.612 17.513 1.00 83.56 186 ALA A C 1
ATOM 1421 O O . ALA A 1 186 ? -6.548 -2.813 18.370 1.00 83.56 186 ALA A O 1
ATOM 1422 N N . ASP A 1 187 ? -4.708 -1.722 17.683 1.00 83.06 187 ASP A N 1
ATOM 1423 C CA . ASP A 1 187 ? -4.570 -0.902 18.887 1.00 83.06 187 ASP A CA 1
ATOM 1424 C C . ASP A 1 187 ? -5.768 0.064 19.046 1.00 83.06 187 ASP A C 1
ATOM 1426 O O . ASP A 1 187 ? -6.278 0.249 20.156 1.00 83.06 187 ASP A O 1
ATOM 1430 N N . LEU A 1 188 ? -6.273 0.643 17.948 1.00 78.75 188 LEU A N 1
ATOM 1431 C CA . LEU A 1 188 ? -7.476 1.485 17.956 1.00 78.75 188 LEU A CA 1
ATOM 1432 C C . LEU A 1 188 ? -8.731 0.690 18.348 1.00 78.75 188 LEU A C 1
ATOM 1434 O O . LEU A 1 188 ? -9.442 1.098 19.264 1.00 78.75 188 LEU A O 1
ATOM 1438 N N . GLU A 1 189 ? -8.970 -0.471 17.736 1.00 80.69 189 GLU A N 1
ATOM 1439 C CA . GLU A 1 189 ? -10.112 -1.339 18.068 1.00 80.69 189 GLU A CA 1
ATOM 1440 C C . GLU A 1 189 ? -10.072 -1.803 19.538 1.00 80.69 189 GLU A C 1
ATOM 1442 O O . GLU A 1 189 ? -11.092 -1.820 20.235 1.00 80.69 189 GLU A O 1
ATOM 1447 N N . ASP A 1 190 ? -8.885 -2.136 20.051 1.00 82.50 190 ASP A N 1
ATOM 1448 C CA . ASP A 1 190 ? -8.691 -2.543 21.443 1.00 82.50 190 ASP A CA 1
ATOM 1449 C C . ASP A 1 190 ? -8.950 -1.406 22.430 1.00 82.50 190 ASP A C 1
ATOM 1451 O O . ASP A 1 190 ? -9.551 -1.624 23.490 1.00 82.50 190 ASP A O 1
ATOM 1455 N N . THR A 1 191 ? -8.498 -0.195 22.108 1.00 79.50 191 THR A N 1
ATOM 1456 C CA . THR A 1 191 ? -8.763 0.978 22.947 1.00 79.50 191 THR A CA 1
ATOM 1457 C C . THR A 1 191 ? -10.236 1.375 22.917 1.00 79.50 191 THR A C 1
ATOM 1459 O O . THR A 1 191 ? -10.792 1.682 23.972 1.00 79.50 191 THR A O 1
ATOM 1462 N N . GLU A 1 192 ? -10.902 1.280 21.764 1.00 77.19 192 GLU A N 1
ATOM 1463 C CA . GLU A 1 192 ? -12.341 1.513 21.655 1.00 77.19 192 GLU A CA 1
ATOM 1464 C C . GLU A 1 192 ? -13.139 0.497 22.482 1.00 77.19 192 GLU A C 1
ATOM 1466 O O . GLU A 1 192 ? -14.035 0.868 23.246 1.00 77.19 192 GLU A O 1
ATOM 1471 N N . ARG A 1 193 ? -12.793 -0.789 22.381 1.00 81.06 193 ARG A N 1
ATOM 1472 C CA . ARG A 1 193 ? -13.426 -1.850 23.170 1.00 81.06 193 ARG A CA 1
ATOM 1473 C C . ARG A 1 193 ? -13.293 -1.594 24.670 1.00 81.06 193 ARG A C 1
ATOM 1475 O O . ARG A 1 193 ? -14.299 -1.640 25.376 1.00 81.06 193 ARG A O 1
ATOM 1482 N N . LYS A 1 194 ? -12.089 -1.263 25.149 1.00 81.81 194 LYS A N 1
ATOM 1483 C CA . LYS A 1 194 ? -11.854 -0.922 26.563 1.00 81.81 194 LYS A CA 1
ATOM 1484 C C . LYS A 1 194 ? -12.673 0.289 27.004 1.00 81.81 194 LYS A C 1
ATOM 1486 O O . LYS A 1 194 ? -13.282 0.251 28.066 1.00 81.81 194 LYS A O 1
ATOM 1491 N N . ALA A 1 195 ? -12.750 1.331 26.175 1.00 78.25 195 ALA A N 1
ATOM 1492 C CA . ALA A 1 195 ? -13.540 2.518 26.489 1.00 78.25 195 ALA A CA 1
ATOM 1493 C C . ALA A 1 195 ? -15.038 2.200 26.630 1.00 78.25 195 ALA A C 1
ATOM 1495 O O . ALA A 1 195 ? -15.683 2.677 27.563 1.00 78.25 195 ALA A O 1
ATOM 1496 N N . ARG A 1 196 ? -15.587 1.352 25.751 1.00 79.62 196 ARG A N 1
ATOM 1497 C CA . ARG A 1 196 ? -16.980 0.886 25.854 1.00 79.62 196 ARG A CA 1
ATOM 1498 C C . ARG A 1 196 ? -17.216 0.071 27.127 1.00 79.62 196 ARG A C 1
ATOM 1500 O O . ARG A 1 196 ? -18.201 0.310 27.824 1.00 79.62 196 ARG A O 1
ATOM 1507 N N . GLU A 1 197 ? -16.311 -0.849 27.457 1.00 82.69 197 GLU A N 1
ATOM 1508 C CA . GLU A 1 197 ? -16.384 -1.644 28.691 1.00 82.69 197 GLU A CA 1
ATOM 1509 C C . GLU A 1 197 ? -16.340 -0.759 29.948 1.00 82.69 197 GLU A C 1
ATOM 1511 O O . GLU A 1 197 ? -17.113 -0.972 30.888 1.00 82.69 197 GLU A O 1
ATOM 1516 N N . ASP A 1 198 ? -15.484 0.265 29.960 1.00 81.94 198 ASP A N 1
ATOM 1517 C CA . ASP A 1 198 ? -15.379 1.210 31.071 1.00 81.94 198 ASP A CA 1
ATOM 1518 C C . ASP A 1 198 ? -16.634 2.085 31.206 1.00 81.94 198 ASP A C 1
ATOM 1520 O O . ASP A 1 198 ? -17.136 2.256 32.318 1.00 81.94 198 ASP A O 1
ATOM 1524 N N . GLU A 1 199 ? -17.212 2.572 30.102 1.00 82.56 199 GLU A N 1
ATOM 1525 C CA . GLU A 1 199 ? -18.489 3.298 30.135 1.00 82.56 199 GLU A CA 1
ATOM 1526 C C . GLU A 1 199 ? -19.640 2.437 30.667 1.00 82.56 199 GLU A C 1
ATOM 1528 O O . GLU A 1 199 ? -20.468 2.905 31.455 1.00 82.56 199 GLU A O 1
ATOM 1533 N N . GLU A 1 200 ? -19.726 1.176 30.246 1.00 84.62 200 GLU A N 1
ATOM 1534 C CA . GLU A 1 200 ? -20.729 0.245 30.762 1.00 84.62 200 GLU A CA 1
ATOM 1535 C C . GLU A 1 200 ? -20.535 -0.011 32.253 1.00 84.62 200 GLU A C 1
ATOM 1537 O O . GLU A 1 200 ? -21.500 -0.008 33.024 1.00 84.62 200 GLU A O 1
ATOM 1542 N N . ARG A 1 201 ? -19.283 -0.190 32.678 1.00 85.00 201 ARG A N 1
ATOM 1543 C CA . ARG A 1 201 ? -18.943 -0.372 34.084 1.00 85.00 201 ARG A CA 1
ATOM 1544 C C . ARG A 1 201 ? -19.312 0.861 34.906 1.00 85.00 201 ARG A C 1
ATOM 1546 O O . ARG A 1 201 ? -19.878 0.702 35.985 1.00 85.00 201 ARG A O 1
ATOM 1553 N N . GLU A 1 202 ? -19.045 2.069 34.415 1.00 85.88 202 GLU A N 1
ATOM 1554 C CA . GLU A 1 202 ? -19.457 3.319 35.065 1.00 85.88 202 GLU A CA 1
ATOM 1555 C C . GLU A 1 202 ? -20.982 3.429 35.174 1.00 85.88 202 GLU A C 1
ATOM 1557 O O . GLU A 1 202 ? -21.490 3.745 36.249 1.00 85.88 202 GLU A O 1
ATOM 1562 N N . LYS A 1 203 ? -21.730 3.097 34.113 1.00 87.06 203 LYS A N 1
ATOM 1563 C CA . LYS A 1 203 ? -23.204 3.089 34.140 1.00 87.06 203 LYS A CA 1
ATOM 1564 C C . LYS A 1 203 ? -23.750 2.103 35.172 1.00 87.06 203 LYS A C 1
ATOM 1566 O O . LYS A 1 203 ? -24.644 2.459 35.940 1.00 87.06 203 LYS A O 1
ATOM 1571 N N . GLN A 1 204 ? -23.206 0.885 35.227 1.00 88.06 204 GLN A N 1
ATOM 1572 C CA . GLN A 1 204 ? -23.616 -0.116 36.217 1.00 88.06 204 GLN A CA 1
ATOM 1573 C C . GLN A 1 204 ? -23.282 0.326 37.643 1.00 88.06 204 GLN A C 1
ATOM 1575 O O . GLN A 1 204 ? -24.125 0.188 38.530 1.00 88.06 204 GLN A O 1
ATOM 1580 N N . ARG A 1 205 ? -22.092 0.902 37.862 1.00 88.25 205 ARG A N 1
ATOM 1581 C CA . ARG A 1 205 ? -21.704 1.465 39.164 1.00 88.25 205 ARG A CA 1
ATOM 1582 C C . ARG A 1 205 ? -22.631 2.600 39.576 1.00 88.25 205 ARG A C 1
ATOM 1584 O O . ARG A 1 205 ? -23.106 2.590 40.702 1.00 88.25 205 ARG A O 1
ATOM 1591 N N . ALA A 1 206 ? -22.932 3.539 38.681 1.00 88.88 206 ALA A N 1
ATOM 1592 C CA . ALA A 1 206 ? -23.827 4.657 38.968 1.00 88.88 206 ALA A CA 1
ATOM 1593 C C . ALA A 1 206 ? -25.250 4.178 39.301 1.00 88.88 206 ALA A C 1
ATOM 1595 O O . ALA A 1 206 ? -25.857 4.650 40.261 1.00 88.88 206 ALA A O 1
ATOM 1596 N N . ALA A 1 207 ? -25.768 3.195 38.558 1.00 89.31 207 ALA A N 1
ATOM 1597 C CA . ALA A 1 207 ? -27.076 2.601 38.823 1.00 89.31 207 ALA A CA 1
ATOM 1598 C C . ALA A 1 207 ? -27.110 1.798 40.136 1.00 89.31 207 ALA A C 1
ATOM 1600 O O . ALA A 1 207 ? -28.117 1.810 40.841 1.00 89.31 207 ALA A O 1
ATOM 1601 N N . TRP A 1 208 ? -26.035 1.085 40.482 1.00 90.31 208 TRP A N 1
ATOM 1602 C CA . TRP A 1 208 ? -25.895 0.430 41.785 1.00 90.31 208 TRP A CA 1
ATOM 1603 C C . TRP A 1 208 ? -25.811 1.457 42.920 1.00 90.31 208 TRP A C 1
ATOM 1605 O O . TRP A 1 208 ? -26.611 1.381 43.846 1.00 90.31 208 TRP A O 1
ATOM 1615 N N . GLN A 1 209 ? -24.952 2.472 42.798 1.00 91.31 209 GLN A N 1
ATOM 1616 C CA . GLN A 1 209 ? -24.798 3.522 43.805 1.00 91.31 209 GLN A CA 1
ATOM 1617 C C . GLN A 1 209 ? -26.124 4.243 44.053 1.00 91.31 209 GLN A C 1
ATOM 1619 O O . GLN A 1 209 ? -26.540 4.393 45.194 1.00 91.31 209 GLN A O 1
ATOM 1624 N N . SER A 1 210 ? -26.854 4.597 42.991 1.00 90.50 210 SER A N 1
ATOM 1625 C CA . SER A 1 210 ? -28.177 5.212 43.124 1.00 90.50 210 SER A CA 1
ATOM 1626 C C . SER A 1 210 ? -29.181 4.314 43.855 1.00 90.50 210 SER A C 1
ATOM 1628 O O . SER A 1 210 ? -30.043 4.835 44.561 1.00 90.50 210 SER A O 1
ATOM 1630 N N . ARG A 1 211 ? -29.105 2.985 43.686 1.00 88.19 211 ARG A N 1
ATOM 1631 C CA . ARG A 1 211 ? -29.970 2.018 44.385 1.00 88.19 211 ARG A CA 1
ATOM 1632 C C . ARG A 1 211 ? -29.603 1.882 45.860 1.00 88.19 211 ARG A C 1
ATOM 1634 O O . ARG A 1 211 ? -30.511 1.795 46.683 1.00 88.19 211 ARG A O 1
ATOM 1641 N N . VAL A 1 212 ? -28.312 1.869 46.183 1.00 90.50 212 VAL A N 1
ATOM 1642 C CA . VAL A 1 212 ? -27.811 1.828 47.565 1.00 90.50 212 VAL A CA 1
ATOM 1643 C C . VAL A 1 212 ? -28.144 3.131 48.290 1.00 90.50 212 VAL A C 1
ATOM 1645 O O . VAL A 1 212 ? -28.676 3.100 49.396 1.00 90.50 212 VAL A O 1
ATOM 1648 N N . ASP A 1 213 ? -27.923 4.281 47.652 1.00 89.62 213 ASP A N 1
ATOM 1649 C CA . ASP A 1 213 ? -28.235 5.590 48.228 1.00 89.62 213 ASP A CA 1
ATOM 1650 C C . ASP A 1 213 ? -29.739 5.763 48.469 1.00 89.62 213 ASP A C 1
ATOM 1652 O O . ASP A 1 213 ? -30.131 6.314 49.495 1.00 89.62 213 ASP A O 1
ATOM 1656 N N . ALA A 1 214 ? -30.590 5.293 47.549 1.00 90.00 214 ALA A N 1
ATOM 1657 C CA . ALA A 1 214 ? -32.039 5.295 47.743 1.00 90.00 214 ALA A CA 1
ATOM 1658 C C . ALA A 1 214 ? -32.452 4.396 48.922 1.00 90.00 214 ALA A C 1
ATOM 1660 O O . ALA A 1 214 ? -33.190 4.844 49.795 1.00 90.00 214 ALA A O 1
ATOM 1661 N N . ALA A 1 215 ? -31.908 3.176 49.009 1.00 87.06 215 ALA A N 1
ATOM 1662 C CA . ALA A 1 215 ? -32.195 2.270 50.121 1.00 87.06 215 ALA A CA 1
ATOM 1663 C C . ALA A 1 215 ? -31.749 2.847 51.477 1.00 87.06 215 ALA A C 1
ATOM 1665 O O . ALA A 1 215 ? -32.498 2.796 52.451 1.00 87.06 215 ALA A O 1
ATOM 1666 N N . ASN A 1 216 ? -30.567 3.468 51.531 1.00 88.00 216 ASN A N 1
ATOM 1667 C CA . ASN A 1 216 ? -30.063 4.133 52.734 1.00 88.00 216 ASN A CA 1
ATOM 1668 C C . ASN A 1 216 ? -30.897 5.355 53.141 1.00 88.00 216 ASN A C 1
ATOM 1670 O O . ASN A 1 216 ? -31.013 5.630 54.335 1.00 88.00 216 ASN A O 1
ATOM 1674 N N . ARG A 1 217 ? -31.486 6.078 52.180 1.00 91.06 217 ARG A N 1
ATOM 1675 C CA . ARG A 1 217 ? -32.414 7.184 52.464 1.00 91.06 217 ARG A CA 1
ATOM 1676 C C . ARG A 1 217 ? -33.761 6.698 52.997 1.00 91.06 217 ARG A C 1
ATOM 1678 O O . ARG A 1 217 ? -34.286 7.324 53.908 1.00 91.06 217 ARG A O 1
ATOM 1685 N N . ASP A 1 218 ? -34.284 5.587 52.482 1.00 89.69 218 ASP A N 1
ATOM 1686 C CA . ASP A 1 218 ? -35.608 5.073 52.860 1.00 89.69 218 ASP A CA 1
ATOM 1687 C C . ASP A 1 218 ? -35.599 4.285 54.189 1.00 89.69 218 ASP A C 1
ATOM 1689 O O . ASP A 1 218 ? -36.617 4.209 54.883 1.00 89.69 218 ASP A O 1
ATOM 1693 N N . LEU A 1 219 ? -34.461 3.693 54.577 1.00 89.94 219 LEU A N 1
ATOM 1694 C CA . LEU A 1 219 ? -34.332 2.872 55.792 1.00 89.94 219 LEU A CA 1
ATOM 1695 C C . LEU A 1 219 ? -34.738 3.587 57.101 1.00 89.94 219 LEU A C 1
ATOM 1697 O O . LEU A 1 219 ? -35.489 2.991 57.882 1.00 89.94 219 LEU A O 1
ATOM 1701 N N . PRO A 1 220 ? -34.288 4.827 57.385 1.00 90.88 220 PRO A N 1
ATOM 1702 C CA . PRO A 1 220 ? -34.707 5.573 58.574 1.00 90.88 220 PRO A CA 1
ATOM 1703 C C . PRO A 1 220 ? -36.223 5.794 58.637 1.00 90.88 220 PRO A C 1
ATOM 1705 O O . PRO A 1 220 ? -36.841 5.556 59.680 1.00 90.88 220 PRO A O 1
ATOM 1708 N N . ASP A 1 221 ? -36.834 6.167 57.511 1.00 91.00 221 ASP A N 1
ATOM 1709 C CA . ASP A 1 221 ? -38.271 6.426 57.422 1.00 91.00 221 ASP A CA 1
ATOM 1710 C C . ASP A 1 221 ? -39.070 5.144 57.687 1.00 91.00 221 ASP A C 1
ATOM 1712 O O . ASP A 1 221 ? -40.008 5.145 58.487 1.00 91.00 221 ASP A O 1
ATOM 1716 N N . ARG A 1 222 ? -38.650 4.005 57.120 1.00 88.75 222 ARG A N 1
ATOM 1717 C CA . ARG A 1 222 ? -39.297 2.705 57.372 1.00 88.75 222 ARG A CA 1
ATOM 1718 C C . ARG A 1 222 ? -39.122 2.226 58.810 1.00 88.75 222 ARG A C 1
ATOM 1720 O O . ARG A 1 222 ? -40.070 1.688 59.382 1.00 88.75 222 ARG A O 1
ATOM 1727 N N . ARG A 1 223 ? -37.958 2.459 59.425 1.00 90.38 223 ARG A N 1
ATOM 1728 C CA . ARG A 1 223 ? -37.718 2.143 60.844 1.00 90.38 223 ARG A CA 1
ATOM 1729 C C . ARG A 1 223 ? -38.612 2.971 61.770 1.00 90.38 223 ARG A C 1
ATOM 1731 O O . ARG A 1 223 ? -39.173 2.412 62.707 1.00 90.38 223 ARG A O 1
ATOM 1738 N N . SER A 1 224 ? -38.814 4.259 61.489 1.00 90.44 224 SER A N 1
ATOM 1739 C CA . SER A 1 224 ? -39.739 5.101 62.270 1.00 90.44 224 SER A CA 1
ATOM 1740 C C . SER A 1 224 ? -41.218 4.726 62.067 1.00 90.44 224 SER A C 1
ATOM 1742 O O . SER A 1 224 ? -42.017 4.746 63.008 1.00 90.44 224 SER A O 1
ATOM 1744 N N . ALA A 1 225 ? -41.592 4.302 60.857 1.00 90.00 225 ALA A N 1
ATOM 1745 C CA . ALA A 1 225 ? -42.917 3.749 60.593 1.00 90.00 225 ALA A CA 1
ATOM 1746 C C . ALA A 1 225 ? -43.142 2.432 61.356 1.00 90.00 225 ALA A C 1
ATOM 1748 O O . ALA A 1 225 ? -44.221 2.231 61.913 1.00 90.00 225 ALA A O 1
ATOM 1749 N N . LEU A 1 226 ? -42.124 1.563 61.440 1.00 91.44 226 LEU A N 1
ATOM 1750 C CA . LEU A 1 226 ? -42.188 0.321 62.212 1.00 91.44 226 LEU A CA 1
ATOM 1751 C C . LEU A 1 226 ? -42.386 0.594 63.706 1.00 91.44 226 LEU A C 1
ATOM 1753 O O . LEU A 1 226 ? -43.287 0.006 64.294 1.00 91.44 226 LEU A O 1
ATOM 1757 N N . THR A 1 227 ? -41.623 1.508 64.314 1.00 90.31 227 THR A N 1
ATOM 1758 C CA . THR A 1 227 ? -41.801 1.842 65.742 1.00 90.31 227 THR A CA 1
ATOM 1759 C C . THR A 1 227 ? -43.195 2.417 66.021 1.00 90.31 227 THR A C 1
ATOM 1761 O O . THR A 1 227 ? -43.835 2.086 67.025 1.00 90.31 227 THR A O 1
ATOM 1764 N N . THR A 1 228 ? -43.730 3.216 65.094 1.00 91.50 228 THR A N 1
ATOM 1765 C CA . THR A 1 228 ? -45.105 3.732 65.172 1.00 91.50 228 THR A CA 1
ATOM 1766 C C . THR A 1 228 ? -46.144 2.609 65.041 1.00 91.50 228 THR A C 1
ATOM 1768 O O . THR A 1 228 ? -47.111 2.564 65.799 1.00 91.50 228 THR A O 1
ATOM 1771 N N . ALA A 1 229 ? -45.956 1.667 64.117 1.00 88.50 229 ALA A N 1
ATOM 1772 C CA . ALA A 1 229 ? -46.855 0.525 63.949 1.00 88.50 229 ALA A CA 1
ATOM 1773 C C . ALA A 1 229 ? -46.796 -0.449 65.143 1.00 88.50 229 ALA A C 1
ATOM 1775 O O . ALA A 1 229 ? -47.833 -0.934 65.591 1.00 88.50 229 ALA A O 1
ATOM 1776 N N . GLU A 1 230 ? -45.610 -0.692 65.707 1.00 89.94 230 GLU A N 1
ATOM 1777 C CA . GLU A 1 230 ? -45.413 -1.537 66.891 1.00 89.94 230 GLU A CA 1
ATOM 1778 C C . GLU A 1 230 ? -46.059 -0.929 68.141 1.00 89.94 230 GLU A C 1
ATOM 1780 O O . GLU A 1 230 ? -46.739 -1.640 68.883 1.00 89.94 230 GLU A O 1
ATOM 1785 N N . SER A 1 231 ? -45.926 0.386 68.346 1.00 89.62 231 SER A N 1
ATOM 1786 C CA . SER A 1 231 ? -46.607 1.082 69.447 1.00 89.62 231 SER A CA 1
ATOM 1787 C C . SER A 1 231 ? -48.133 1.051 69.304 1.00 89.62 231 SER A C 1
ATOM 1789 O O . SER A 1 231 ? -48.826 0.774 70.283 1.00 89.62 231 SER A O 1
ATOM 1791 N N . ARG A 1 232 ? -48.673 1.229 68.088 1.00 89.06 232 ARG A N 1
ATOM 1792 C CA . ARG A 1 232 ? -50.112 1.052 67.806 1.00 89.06 232 ARG A CA 1
ATOM 1793 C C . ARG A 1 232 ? -50.579 -0.377 68.069 1.00 89.06 232 ARG A C 1
ATOM 1795 O O . ARG A 1 232 ? -51.590 -0.570 68.735 1.00 89.06 232 ARG A O 1
ATOM 1802 N N . HIS A 1 233 ? -49.838 -1.377 67.596 1.00 89.50 233 HIS A N 1
ATOM 1803 C CA . HIS A 1 233 ? -50.147 -2.783 67.854 1.00 89.50 233 HIS A CA 1
ATOM 1804 C C . HIS A 1 233 ? -50.168 -3.084 69.362 1.00 89.50 233 HIS A C 1
ATOM 1806 O O . HIS A 1 233 ? -51.086 -3.749 69.845 1.00 89.50 233 HIS A O 1
ATOM 1812 N N . ALA A 1 234 ? -49.192 -2.572 70.120 1.00 88.12 234 ALA A N 1
ATOM 1813 C CA . ALA A 1 234 ? -49.136 -2.731 71.571 1.00 88.12 234 ALA A CA 1
ATOM 1814 C C . ALA A 1 234 ? -50.330 -2.067 72.279 1.00 88.12 234 ALA A C 1
ATOM 1816 O O . ALA A 1 234 ? -50.941 -2.700 73.140 1.00 88.12 234 ALA A O 1
ATOM 1817 N N . ALA A 1 235 ? -50.704 -0.847 71.876 1.00 88.38 235 ALA A N 1
ATOM 1818 C CA . ALA A 1 235 ? -51.854 -0.129 72.426 1.00 88.38 235 ALA A CA 1
ATOM 1819 C C . ALA A 1 235 ? -53.175 -0.882 72.188 1.00 88.38 235 ALA A C 1
ATOM 1821 O O . ALA A 1 235 ? -53.897 -1.164 73.140 1.00 88.38 235 ALA A O 1
ATOM 1822 N N . ILE A 1 236 ? -53.441 -1.314 70.948 1.00 85.88 236 ILE A N 1
ATOM 1823 C CA . ILE A 1 236 ? -54.656 -2.073 70.596 1.00 85.88 236 ILE A CA 1
ATOM 1824 C C . ILE A 1 236 ? -54.683 -3.424 71.333 1.00 85.88 236 ILE A C 1
ATOM 1826 O O . ILE A 1 236 ? -55.728 -3.861 71.808 1.00 85.88 236 ILE A O 1
ATOM 1830 N N . THR A 1 237 ? -53.528 -4.080 71.496 1.00 87.75 237 THR A N 1
ATOM 1831 C CA . THR A 1 237 ? -53.426 -5.331 72.270 1.00 87.75 237 THR A CA 1
ATOM 1832 C C . THR A 1 237 ? -53.745 -5.107 73.752 1.00 87.75 237 THR A C 1
ATOM 1834 O O . THR A 1 237 ? -54.386 -5.945 74.386 1.00 87.75 237 THR A O 1
ATOM 1837 N N . GLN A 1 238 ? -53.304 -3.985 74.326 1.00 86.62 238 GLN A N 1
ATOM 1838 C CA . GLN A 1 238 ? -53.606 -3.625 75.709 1.00 86.62 238 GLN A CA 1
ATOM 1839 C C . GLN A 1 238 ? -55.093 -3.282 75.893 1.00 86.62 238 GLN A C 1
ATOM 1841 O O . GLN A 1 238 ? -55.695 -3.729 76.869 1.00 86.62 238 GLN A O 1
ATOM 1846 N N . GLU A 1 239 ? -55.699 -2.564 74.944 1.00 85.94 239 GLU A N 1
ATOM 1847 C CA . GLU A 1 239 ? -57.142 -2.295 74.915 1.00 85.94 239 GLU A CA 1
ATOM 1848 C C . GLU A 1 239 ? -57.959 -3.587 74.802 1.00 85.94 239 GLU A C 1
ATOM 1850 O O . GLU A 1 239 ? -58.914 -3.775 75.556 1.00 85.94 239 GLU A O 1
ATOM 1855 N N . LEU A 1 240 ? -57.548 -4.520 73.935 1.00 86.31 240 LEU A N 1
ATOM 1856 C CA . LEU A 1 240 ? -58.179 -5.833 73.802 1.00 86.31 240 LEU A CA 1
ATOM 1857 C C . LEU A 1 240 ? -58.137 -6.610 75.126 1.00 86.31 240 LEU A C 1
ATOM 1859 O O . LEU A 1 240 ? -59.173 -7.105 75.560 1.00 86.31 240 LEU A O 1
ATOM 1863 N N . ARG A 1 241 ? -56.985 -6.646 75.815 1.00 84.25 241 ARG A N 1
ATOM 1864 C CA . ARG A 1 241 ? -56.872 -7.262 77.153 1.00 84.25 241 ARG A CA 1
ATOM 1865 C C . ARG A 1 241 ? -57.792 -6.593 78.175 1.00 84.25 241 ARG A C 1
ATOM 1867 O O . ARG A 1 241 ? -58.419 -7.282 78.972 1.00 84.25 241 ARG A O 1
ATOM 1874 N N . GLY A 1 242 ? -57.902 -5.264 78.147 1.00 84.75 242 GLY A N 1
ATOM 1875 C CA . GLY A 1 242 ? -58.819 -4.521 79.014 1.00 84.75 242 GLY A CA 1
ATOM 1876 C C . GLY A 1 242 ? -60.288 -4.880 78.767 1.00 84.75 242 GLY A C 1
ATOM 1877 O O . GLY A 1 242 ? -61.040 -5.098 79.717 1.00 84.75 242 GLY A O 1
ATOM 1878 N N . VAL A 1 243 ? -60.688 -5.010 77.498 1.00 82.50 243 VAL A N 1
ATOM 1879 C CA . VAL A 1 243 ? -62.039 -5.441 77.102 1.00 82.50 243 VAL A CA 1
ATOM 1880 C C . VAL A 1 243 ? -62.293 -6.905 77.474 1.00 82.50 243 VAL A C 1
ATOM 1882 O O . VAL A 1 243 ? -63.386 -7.222 77.934 1.00 82.50 243 VAL A O 1
ATOM 1885 N N . GLU A 1 244 ? -61.301 -7.789 77.347 1.00 83.44 244 GLU A N 1
ATOM 1886 C CA . GLU A 1 244 ? -61.394 -9.195 77.766 1.00 83.44 244 GLU A CA 1
ATOM 1887 C C . GLU A 1 244 ? -61.569 -9.348 79.285 1.00 83.44 244 GLU A C 1
ATOM 1889 O O . GLU A 1 244 ? -62.402 -10.140 79.729 1.00 83.44 244 GLU A O 1
ATOM 1894 N N . GLU A 1 245 ? -60.845 -8.571 80.095 1.00 81.38 245 GLU A N 1
ATOM 1895 C CA . GLU A 1 245 ? -61.027 -8.551 81.554 1.00 81.38 245 GLU A CA 1
ATOM 1896 C C . GLU A 1 245 ? -62.380 -7.937 81.964 1.00 81.38 245 GLU A C 1
ATOM 1898 O O . GLU A 1 245 ? -63.061 -8.452 82.858 1.00 81.38 245 GLU A O 1
ATOM 1903 N N . ALA A 1 246 ? -62.841 -6.892 81.269 1.00 78.94 246 ALA A N 1
ATOM 1904 C CA . ALA A 1 246 ? -64.178 -6.331 81.473 1.00 78.94 246 ALA A CA 1
ATOM 1905 C C . ALA A 1 246 ? -65.291 -7.322 81.076 1.00 78.94 246 ALA A C 1
ATOM 1907 O O . ALA A 1 246 ? -66.318 -7.411 81.748 1.00 78.94 246 ALA A O 1
ATOM 1908 N N . LEU A 1 247 ? -65.081 -8.133 80.033 1.00 78.00 247 LEU A N 1
ATOM 1909 C CA . LEU A 1 247 ? -66.019 -9.172 79.594 1.00 78.00 247 LEU A CA 1
ATOM 1910 C C . LEU A 1 247 ? -66.223 -10.257 80.670 1.00 78.00 247 LEU A C 1
ATOM 1912 O O . LEU A 1 247 ? -67.339 -10.763 80.832 1.00 78.00 247 LEU A O 1
ATOM 1916 N N . LYS A 1 248 ? -65.170 -10.590 81.435 1.00 78.69 248 LYS A N 1
ATOM 1917 C CA . LYS A 1 248 ? -65.228 -11.569 82.539 1.00 78.69 248 LYS A CA 1
ATOM 1918 C C . LYS A 1 248 ? -66.118 -11.104 83.698 1.00 78.69 248 LYS A C 1
ATOM 1920 O O . LYS A 1 248 ? -66.743 -11.946 84.340 1.00 78.69 248 LYS A O 1
ATOM 1925 N N . SER A 1 249 ? -66.218 -9.795 83.937 1.00 74.88 249 SER A N 1
ATOM 1926 C CA . SER A 1 249 ? -66.962 -9.195 85.059 1.00 74.88 249 SER A CA 1
ATOM 1927 C C . SER A 1 249 ? -68.307 -8.542 84.675 1.00 74.88 249 SER A C 1
ATOM 1929 O O . SER A 1 249 ? -69.029 -8.072 85.552 1.00 74.88 249 SER A O 1
ATOM 1931 N N . ALA A 1 250 ? -68.687 -8.543 83.391 1.00 70.94 250 ALA A N 1
ATOM 1932 C CA . ALA A 1 250 ? -69.853 -7.813 82.874 1.00 70.94 250 ALA A CA 1
ATOM 1933 C C . ALA A 1 250 ? -71.219 -8.535 82.980 1.00 70.94 250 ALA A C 1
ATOM 1935 O O . ALA A 1 250 ? -71.317 -9.764 82.878 1.00 70.94 250 ALA A O 1
ATOM 1936 N N . SER A 1 251 ? -72.291 -7.732 83.089 1.00 65.44 251 SER A N 1
ATOM 1937 C CA . SER A 1 251 ? -73.709 -8.140 83.071 1.00 65.44 251 SER A CA 1
ATOM 1938 C C . SER A 1 251 ? -74.200 -8.585 81.678 1.00 65.44 251 SER A C 1
ATOM 1940 O O . SER A 1 251 ? -73.514 -8.424 80.667 1.00 65.44 251 SER A O 1
ATOM 1942 N N . LYS A 1 252 ? -75.399 -9.182 81.603 1.00 70.00 252 LYS A N 1
ATOM 1943 C CA . LYS A 1 252 ? -75.927 -9.857 80.398 1.00 70.00 252 LYS A CA 1
ATOM 1944 C C . LYS A 1 252 ? -76.127 -8.906 79.205 1.00 70.00 252 LYS A C 1
ATOM 1946 O O . LYS A 1 252 ? -75.931 -9.326 78.065 1.00 70.00 252 LYS A O 1
ATOM 1951 N N . GLU A 1 253 ? -76.465 -7.646 79.467 1.00 65.12 253 GLU A N 1
ATOM 1952 C CA . GLU A 1 253 ? -76.654 -6.582 78.475 1.00 65.12 253 GLU A CA 1
ATOM 1953 C C . GLU A 1 253 ? -75.306 -6.014 77.995 1.00 65.12 253 GLU A C 1
ATOM 1955 O O . GLU A 1 253 ? -75.070 -5.944 76.791 1.00 65.12 253 GLU A O 1
ATOM 1960 N N . ALA A 1 254 ? -74.373 -5.732 78.914 1.00 70.69 254 ALA A N 1
ATOM 1961 C CA . ALA A 1 254 ? -73.039 -5.201 78.600 1.00 70.69 254 ALA A CA 1
ATOM 1962 C C . ALA A 1 254 ? -72.136 -6.210 77.864 1.00 70.69 254 ALA A C 1
ATOM 1964 O O . ALA A 1 254 ? -71.233 -5.827 77.119 1.00 70.69 254 ALA A O 1
ATOM 1965 N N . ARG A 1 255 ? -72.391 -7.516 78.020 1.00 74.38 255 ARG A N 1
ATOM 1966 C CA . ARG A 1 255 ? -71.653 -8.573 77.311 1.00 74.38 255 ARG A CA 1
ATOM 1967 C C . ARG A 1 255 ? -71.791 -8.498 75.794 1.00 74.38 255 ARG A C 1
ATOM 1969 O O . ARG A 1 255 ? -70.824 -8.816 75.109 1.00 74.38 255 ARG A O 1
ATOM 1976 N N . LYS A 1 256 ? -72.948 -8.104 75.246 1.00 77.38 256 LYS A N 1
ATOM 1977 C CA . LYS A 1 256 ? -73.137 -8.044 73.783 1.00 77.38 256 LYS A CA 1
ATOM 1978 C C . LYS A 1 256 ? -72.244 -6.978 73.145 1.00 77.38 256 LYS A C 1
ATOM 1980 O O . LYS A 1 256 ? -71.527 -7.290 72.195 1.00 77.38 256 LYS A O 1
ATOM 1985 N N . ASP A 1 257 ? -72.225 -5.780 73.721 1.00 77.88 257 ASP A N 1
ATOM 1986 C CA . ASP A 1 257 ? -71.421 -4.654 73.232 1.00 77.88 257 ASP A CA 1
ATOM 1987 C C . ASP A 1 257 ? -69.919 -4.904 73.422 1.00 77.88 257 ASP A C 1
ATOM 1989 O O . ASP A 1 257 ? -69.123 -4.676 72.511 1.00 77.88 257 ASP A O 1
ATOM 1993 N N . LEU A 1 258 ? -69.523 -5.481 74.562 1.00 78.69 258 LEU A N 1
ATOM 1994 C CA . LEU A 1 258 ? -68.133 -5.874 74.806 1.00 78.69 258 LEU A CA 1
ATOM 1995 C C . LEU A 1 258 ? -67.668 -6.999 73.867 1.00 78.69 258 LEU A C 1
ATOM 1997 O O . LEU A 1 258 ? -66.525 -6.974 73.420 1.00 78.69 258 LEU A O 1
ATOM 2001 N N . THR A 1 259 ? -68.543 -7.940 73.490 1.00 80.75 259 THR A N 1
ATOM 2002 C CA . THR A 1 259 ? -68.211 -8.988 72.502 1.00 80.75 259 THR A CA 1
ATOM 2003 C C . THR A 1 259 ? -68.026 -8.399 71.099 1.00 80.75 259 THR A C 1
ATOM 2005 O O . THR A 1 259 ? -67.141 -8.826 70.356 1.00 80.75 259 THR A O 1
ATOM 2008 N N . ALA A 1 260 ? -68.836 -7.405 70.716 1.00 82.56 260 ALA A N 1
ATOM 2009 C CA . ALA A 1 260 ? -68.669 -6.694 69.447 1.00 82.56 260 ALA A CA 1
ATOM 2010 C C . ALA A 1 260 ? -67.354 -5.891 69.416 1.00 82.56 260 ALA A C 1
ATOM 2012 O O . ALA A 1 260 ? -66.613 -5.967 68.434 1.00 82.56 260 ALA A O 1
ATOM 2013 N N . ASN A 1 261 ? -67.018 -5.203 70.514 1.00 81.62 261 ASN A N 1
ATOM 2014 C CA . ASN A 1 261 ? -65.747 -4.490 70.665 1.00 81.62 261 ASN A CA 1
ATOM 2015 C C . ASN A 1 261 ? -64.539 -5.436 70.680 1.00 81.62 261 ASN A C 1
ATOM 2017 O O . ASN A 1 261 ? -63.533 -5.126 70.050 1.00 81.62 261 ASN A O 1
ATOM 2021 N N . GLN A 1 262 ? -64.647 -6.608 71.313 1.00 86.81 262 GLN A N 1
ATOM 2022 C CA . GLN A 1 262 ? -63.602 -7.634 71.288 1.00 86.81 262 GLN A CA 1
ATOM 2023 C C . GLN A 1 262 ? -63.325 -8.114 69.859 1.00 86.81 262 GLN A C 1
ATOM 2025 O O . GLN A 1 262 ? -62.169 -8.213 69.460 1.00 86.81 262 GLN A O 1
ATOM 2030 N N . ARG A 1 263 ? -64.371 -8.378 69.063 1.00 85.81 263 ARG A N 1
ATOM 2031 C CA . ARG A 1 263 ? -64.211 -8.790 67.658 1.00 85.81 263 ARG A CA 1
ATOM 2032 C C . ARG A 1 263 ? -63.541 -7.704 66.821 1.00 85.81 263 ARG A C 1
ATOM 2034 O O . ARG A 1 263 ? -62.599 -8.003 66.099 1.00 85.81 263 ARG A O 1
ATOM 2041 N N . LYS A 1 264 ? -63.971 -6.448 66.972 1.00 88.19 264 LYS A N 1
ATOM 2042 C CA . LYS A 1 264 ? -63.370 -5.309 66.266 1.00 88.19 264 LYS A CA 1
ATOM 2043 C C . LYS A 1 264 ? -61.894 -5.120 66.636 1.00 88.19 264 LYS A C 1
ATOM 2045 O O . LYS A 1 264 ? -61.056 -5.036 65.748 1.00 88.19 264 LYS A O 1
ATOM 2050 N N . LEU A 1 265 ? -61.571 -5.120 67.931 1.00 84.81 265 LEU A N 1
ATOM 2051 C CA . LEU A 1 265 ? -60.191 -5.002 68.411 1.00 84.81 265 LEU A CA 1
ATOM 2052 C C . LEU A 1 265 ? -59.334 -6.202 67.986 1.00 84.81 265 LEU A C 1
ATOM 2054 O O . LEU A 1 265 ? -58.179 -6.018 67.626 1.00 84.81 265 LEU A O 1
ATOM 2058 N N . SER A 1 266 ? -59.891 -7.416 67.954 1.00 87.00 266 SER A N 1
ATOM 2059 C CA . SER A 1 266 ? -59.210 -8.600 67.413 1.00 87.00 266 SER A CA 1
ATOM 2060 C C . SER A 1 266 ? -58.872 -8.434 65.926 1.00 87.00 266 SER A C 1
ATOM 2062 O O . SER A 1 266 ? -57.750 -8.735 65.514 1.00 87.00 266 SER A O 1
ATOM 2064 N N . ASP A 1 267 ? -59.805 -7.930 65.116 1.00 88.94 267 ASP A N 1
ATOM 2065 C CA . ASP A 1 267 ? -59.560 -7.638 63.698 1.00 88.94 267 ASP A CA 1
ATOM 2066 C C . ASP A 1 267 ? -58.513 -6.523 63.523 1.00 88.94 267 ASP A C 1
ATOM 2068 O O . ASP A 1 267 ? -57.649 -6.609 62.645 1.00 88.94 267 ASP A O 1
ATOM 2072 N N . ASP A 1 268 ? -58.538 -5.501 64.382 1.00 86.81 268 ASP A N 1
ATOM 2073 C CA . ASP A 1 268 ? -57.568 -4.404 64.377 1.00 86.81 268 ASP A CA 1
ATOM 2074 C C . ASP A 1 268 ? -56.162 -4.877 64.807 1.00 86.81 268 ASP A C 1
ATOM 2076 O O . ASP A 1 268 ? -55.177 -4.497 64.171 1.00 86.81 268 ASP A O 1
ATOM 2080 N N . VAL A 1 269 ? -56.041 -5.797 65.778 1.00 87.19 269 VAL A N 1
ATOM 2081 C CA . VAL A 1 269 ? -54.774 -6.489 66.112 1.00 87.19 269 VAL A CA 1
ATOM 2082 C C . VAL A 1 269 ? -54.268 -7.301 64.916 1.00 87.19 269 VAL A C 1
ATOM 2084 O O . VAL A 1 269 ? -53.077 -7.265 64.588 1.00 87.19 269 VAL A O 1
ATOM 2087 N N . GLN A 1 270 ? -55.149 -8.007 64.202 1.00 88.88 270 GLN A N 1
ATOM 2088 C CA . GLN A 1 270 ? -54.752 -8.743 62.997 1.00 88.88 270 GLN A CA 1
ATOM 2089 C C . GLN A 1 270 ? -54.276 -7.813 61.871 1.00 88.88 270 GLN A C 1
ATOM 2091 O O . GLN A 1 270 ? -53.325 -8.141 61.162 1.00 88.88 270 GLN A O 1
ATOM 2096 N N . ARG A 1 271 ? -54.897 -6.644 61.694 1.00 89.38 271 ARG A N 1
ATOM 2097 C CA . ARG A 1 271 ? -54.455 -5.646 60.704 1.00 89.38 271 ARG A CA 1
ATOM 2098 C C . ARG A 1 271 ? -53.119 -5.017 61.093 1.00 89.38 271 ARG A C 1
ATOM 2100 O O . ARG A 1 271 ? -52.217 -4.973 60.260 1.00 89.38 271 ARG A O 1
ATOM 2107 N N . ALA A 1 272 ? -52.968 -4.609 62.352 1.00 86.06 272 ALA A N 1
ATOM 2108 C CA . ALA A 1 272 ? -51.735 -4.021 62.865 1.00 86.06 272 ALA A CA 1
ATOM 2109 C C . ALA A 1 272 ? -50.561 -5.017 62.831 1.00 86.06 272 ALA A C 1
ATOM 2111 O O . ALA A 1 272 ? -49.451 -4.652 62.454 1.00 86.06 272 ALA A O 1
ATOM 2112 N N . SER A 1 273 ? -50.794 -6.297 63.139 1.00 88.31 273 SER A N 1
ATOM 2113 C CA . SER A 1 273 ? -49.750 -7.331 63.047 1.00 88.31 273 SER A CA 1
ATOM 2114 C C . SER A 1 273 ? -49.319 -7.602 61.600 1.00 88.31 273 SER A C 1
ATOM 2116 O O . SER A 1 273 ? -48.122 -7.729 61.331 1.00 88.31 273 SER A O 1
ATOM 2118 N N . LYS A 1 274 ? -50.258 -7.606 60.640 1.00 91.06 274 LYS A N 1
ATOM 2119 C CA . LYS A 1 274 ? -49.938 -7.665 59.203 1.00 91.06 274 LYS A CA 1
ATOM 2120 C C . LYS A 1 274 ? -49.102 -6.463 58.766 1.00 91.06 274 LYS A C 1
ATOM 2122 O O . LYS A 1 274 ? -48.114 -6.646 58.059 1.00 91.06 274 LYS A O 1
ATOM 2127 N N . GLU A 1 275 ? -49.446 -5.259 59.215 1.00 89.81 275 GLU A N 1
ATOM 2128 C CA . GLU A 1 275 ? -48.684 -4.045 58.910 1.00 89.81 275 GLU A CA 1
ATOM 2129 C C . GLU A 1 275 ? -47.254 -4.097 59.469 1.00 89.81 275 GLU A C 1
ATOM 2131 O O . GLU A 1 275 ? -46.307 -3.845 58.723 1.00 89.81 275 GLU A O 1
ATOM 2136 N N . VAL A 1 276 ? -47.079 -4.519 60.726 1.00 90.12 276 VAL A N 1
ATOM 2137 C CA . VAL A 1 276 ? -45.756 -4.739 61.339 1.00 90.12 276 VAL A CA 1
ATOM 2138 C C . VAL A 1 276 ? -44.952 -5.781 60.555 1.00 90.12 276 VAL A C 1
ATOM 2140 O O . VAL A 1 276 ? -43.777 -5.561 60.267 1.00 90.12 276 VAL A O 1
ATOM 2143 N N . SER A 1 277 ? -45.570 -6.898 60.154 1.00 90.00 277 SER A N 1
ATOM 2144 C CA . SER A 1 277 ? -44.885 -7.935 59.369 1.00 90.00 277 SER A CA 1
ATOM 2145 C C . SER A 1 277 ? -44.442 -7.438 57.987 1.00 90.00 277 SER A C 1
ATOM 2147 O O . SER A 1 277 ? -43.323 -7.724 57.562 1.00 90.00 277 SER A O 1
ATOM 2149 N N . ARG A 1 278 ? -45.276 -6.627 57.320 1.00 94.19 278 ARG A N 1
ATOM 2150 C CA . ARG A 1 278 ? -44.962 -6.000 56.032 1.00 94.19 278 ARG A CA 1
ATOM 2151 C C . ARG A 1 278 ? -43.795 -5.026 56.165 1.00 94.19 278 ARG A C 1
ATOM 2153 O O . ARG A 1 278 ? -42.855 -5.112 55.385 1.00 94.19 278 ARG A O 1
ATOM 2160 N N . LEU A 1 279 ? -43.828 -4.142 57.165 1.00 89.81 279 LEU A N 1
ATOM 2161 C CA . LEU A 1 279 ? -42.759 -3.168 57.404 1.00 89.81 279 LEU A CA 1
ATOM 2162 C C . LEU A 1 279 ? -41.432 -3.848 57.760 1.00 89.81 279 LEU A C 1
ATOM 2164 O O . LEU A 1 279 ? -40.386 -3.418 57.285 1.00 89.81 279 LEU A O 1
ATOM 2168 N N . ARG A 1 280 ? -41.462 -4.945 58.528 1.00 90.50 280 ARG A N 1
ATOM 2169 C CA . ARG A 1 280 ? -40.264 -5.759 58.789 1.00 90.50 280 ARG A CA 1
ATOM 2170 C C . ARG A 1 280 ? -39.698 -6.367 57.506 1.00 90.50 280 ARG A C 1
ATOM 2172 O O . ARG A 1 280 ? -38.497 -6.270 57.288 1.00 90.50 280 ARG A O 1
ATOM 2179 N N . ALA A 1 281 ? -40.545 -6.928 56.642 1.00 89.81 281 ALA A N 1
ATOM 2180 C CA . ALA A 1 281 ? -40.107 -7.473 55.356 1.00 89.81 281 ALA A CA 1
ATOM 2181 C C . ALA A 1 281 ? -39.526 -6.389 54.425 1.00 89.81 281 ALA A C 1
ATOM 2183 O O . ALA A 1 281 ? -38.495 -6.619 53.796 1.00 89.81 281 ALA A O 1
ATOM 2184 N N . GLU A 1 282 ? -40.143 -5.202 54.374 1.00 89.62 282 GLU A N 1
ATOM 2185 C CA . GLU A 1 282 ? -39.638 -4.043 53.620 1.00 89.62 282 GLU A CA 1
ATOM 2186 C C . GLU A 1 282 ? -38.264 -3.582 54.142 1.00 89.62 282 GLU A C 1
ATOM 2188 O O . GLU A 1 282 ? -37.357 -3.358 53.343 1.00 89.62 282 GLU A O 1
ATOM 2193 N N . ILE A 1 283 ? -38.074 -3.498 55.466 1.00 89.38 283 ILE A N 1
ATOM 2194 C CA . ILE A 1 283 ? -36.779 -3.148 56.075 1.00 89.38 283 ILE A CA 1
ATOM 2195 C C . ILE A 1 283 ? -35.721 -4.198 55.738 1.00 89.38 283 ILE A C 1
ATOM 2197 O O . ILE A 1 283 ? -34.639 -3.827 55.299 1.00 89.38 283 ILE A O 1
ATOM 2201 N N . THR A 1 284 ? -36.021 -5.494 55.874 1.00 90.19 284 THR A N 1
ATOM 2202 C CA . THR A 1 284 ? -35.060 -6.555 55.535 1.00 90.19 284 THR A CA 1
ATOM 2203 C C . THR A 1 284 ? -34.663 -6.516 54.057 1.00 90.19 284 THR A C 1
ATOM 2205 O O . THR A 1 284 ? -33.488 -6.682 53.742 1.00 90.19 284 THR A O 1
ATOM 2208 N N . ALA A 1 285 ? -35.605 -6.253 53.145 1.00 88.75 285 ALA A N 1
ATOM 2209 C CA . ALA A 1 285 ? -35.303 -6.107 51.720 1.00 88.75 285 ALA A CA 1
ATOM 2210 C C . ALA A 1 285 ? -34.406 -4.886 51.437 1.00 88.75 285 ALA A C 1
ATOM 2212 O O . ALA A 1 285 ? -33.449 -4.987 50.670 1.00 88.75 285 ALA A O 1
ATOM 2213 N N . LEU A 1 286 ? -34.674 -3.748 52.086 1.00 86.69 286 LEU A N 1
ATOM 2214 C CA . LEU A 1 286 ? -33.852 -2.540 51.959 1.00 86.69 286 LEU A CA 1
ATOM 2215 C C . LEU A 1 286 ? -32.461 -2.708 52.588 1.00 86.69 286 LEU A C 1
ATOM 2217 O O . LEU A 1 286 ? -31.482 -2.233 52.021 1.00 86.69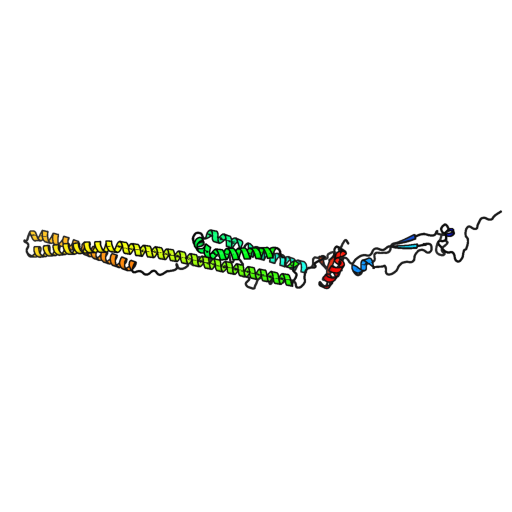 286 LEU A O 1
ATOM 2221 N N . GLU A 1 287 ? -32.345 -3.411 53.717 1.00 88.31 287 GLU A N 1
ATOM 2222 C CA . GLU A 1 287 ? -31.060 -3.746 54.345 1.00 88.31 287 GLU A CA 1
ATOM 2223 C C . GLU A 1 287 ? -30.225 -4.670 53.453 1.00 88.31 287 GLU A C 1
ATOM 2225 O O . GLU A 1 287 ? -29.028 -4.444 53.293 1.00 88.31 287 GLU A O 1
ATOM 2230 N N . GLN A 1 288 ? -30.852 -5.662 52.810 1.00 87.69 288 GLN A N 1
ATOM 2231 C CA . GLN A 1 288 ? -30.185 -6.509 51.817 1.00 87.69 288 GLN A CA 1
ATOM 2232 C C . GLN A 1 288 ? -29.708 -5.699 50.607 1.00 87.69 288 GLN A C 1
ATOM 2234 O O . GLN A 1 288 ? -28.589 -5.897 50.149 1.00 87.69 288 GLN A O 1
ATOM 2239 N N . GLN A 1 289 ? -30.519 -4.756 50.121 1.00 83.81 289 GLN A N 1
ATOM 2240 C CA . GLN A 1 289 ? -30.145 -3.877 49.012 1.00 83.81 289 GLN A CA 1
ATOM 2241 C C . GLN A 1 289 ? -29.019 -2.897 49.387 1.00 83.81 289 GLN A C 1
ATOM 2243 O O . GLN A 1 289 ? -28.178 -2.589 48.548 1.00 83.81 289 GLN A O 1
ATOM 2248 N N . ALA A 1 290 ? -28.984 -2.413 50.631 1.00 82.50 290 ALA A N 1
ATOM 2249 C CA . ALA A 1 290 ? -27.928 -1.532 51.129 1.00 82.50 290 ALA A CA 1
ATOM 2250 C C . ALA A 1 290 ? -26.608 -2.277 51.405 1.00 82.50 290 ALA A C 1
ATOM 2252 O O . ALA A 1 290 ? -25.537 -1.687 51.277 1.0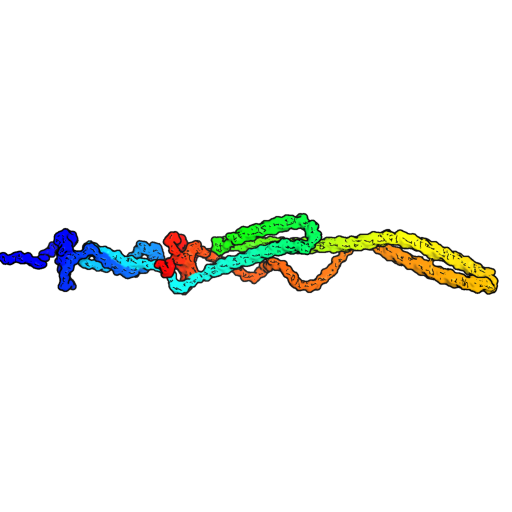0 82.50 290 ALA A O 1
ATOM 2253 N N . ALA A 1 291 ? -26.681 -3.562 51.766 1.00 84.88 291 ALA A N 1
ATOM 2254 C CA . ALA A 1 291 ? -25.525 -4.437 51.964 1.00 84.88 291 ALA A CA 1
ATOM 2255 C C . ALA A 1 291 ? -25.011 -5.087 50.661 1.00 84.88 291 ALA A C 1
ATOM 2257 O O . ALA A 1 291 ? -23.992 -5.782 50.685 1.00 84.88 291 ALA A O 1
ATOM 2258 N N . ASP A 1 292 ? -25.705 -4.886 49.536 1.00 85.00 292 ASP A N 1
ATOM 2259 C CA . ASP A 1 292 ? -25.351 -5.477 48.247 1.00 85.00 292 ASP A CA 1
ATOM 2260 C C . ASP A 1 292 ? -24.013 -4.921 47.736 1.00 85.00 292 ASP A C 1
ATOM 2262 O O . ASP A 1 292 ? -23.825 -3.708 47.609 1.00 85.00 292 ASP A O 1
ATOM 2266 N N . THR A 1 293 ? -23.067 -5.808 47.427 1.00 85.75 293 THR A N 1
ATOM 2267 C CA . THR A 1 293 ? -21.727 -5.425 46.961 1.00 85.75 293 THR A CA 1
ATOM 2268 C C . THR A 1 293 ? -21.726 -5.278 45.445 1.00 85.75 293 THR A C 1
ATOM 2270 O O . THR A 1 293 ? -22.269 -6.114 44.728 1.00 85.75 293 THR A O 1
ATOM 2273 N N . PHE A 1 294 ? -21.089 -4.225 44.927 1.00 83.50 294 PHE A N 1
ATOM 2274 C CA . PHE A 1 294 ? -21.001 -4.040 43.483 1.00 83.50 294 PHE A CA 1
ATOM 2275 C C . PHE A 1 294 ? -20.181 -5.153 42.813 1.00 83.50 294 PHE A C 1
ATOM 2277 O O . PHE A 1 294 ? -18.967 -5.244 42.997 1.00 83.50 294 PHE A O 1
ATOM 2284 N N . GLU A 1 295 ? -20.831 -5.920 41.942 1.00 83.69 295 GLU A N 1
ATOM 2285 C CA . GLU A 1 295 ? -20.188 -6.838 41.006 1.00 83.69 295 GLU A CA 1
ATOM 2286 C C . GLU A 1 295 ? -20.472 -6.385 39.573 1.00 83.69 295 GLU A C 1
ATOM 2288 O O . GLU A 1 295 ? -21.628 -6.274 39.159 1.00 83.69 295 GLU A O 1
ATOM 2293 N N . TYR A 1 296 ? -19.417 -6.148 38.789 1.00 79.88 296 TYR A N 1
ATOM 2294 C CA . TYR A 1 296 ? -19.584 -5.881 37.363 1.00 79.88 296 TYR A CA 1
ATOM 2295 C C . TYR A 1 296 ? -20.045 -7.157 36.663 1.00 79.88 296 TYR A C 1
ATOM 2297 O O . TYR A 1 296 ? -19.321 -8.155 36.630 1.00 79.88 296 TYR A O 1
ATOM 2305 N N . ARG A 1 297 ? -21.240 -7.109 36.074 1.00 78.81 297 ARG A N 1
ATOM 2306 C CA . ARG A 1 297 ? -21.764 -8.194 35.247 1.00 78.81 297 ARG A CA 1
ATOM 2307 C C . ARG A 1 297 ? -21.777 -7.707 33.807 1.00 78.81 297 ARG A C 1
ATOM 2309 O O . ARG A 1 297 ? -22.656 -6.911 33.465 1.00 78.81 297 ARG A O 1
ATOM 2316 N N . PRO A 1 298 ? -20.813 -8.121 32.965 1.00 73.12 298 PRO A N 1
ATOM 2317 C CA . PRO A 1 298 ? -20.869 -7.772 31.556 1.00 73.12 298 PRO A CA 1
ATOM 2318 C C . PRO A 1 298 ? -22.197 -8.283 30.999 1.00 73.12 298 PRO A C 1
ATOM 2320 O O . PRO A 1 298 ? -22.606 -9.412 31.298 1.00 73.12 298 PRO A O 1
ATOM 2323 N N . LEU A 1 299 ? -22.897 -7.449 30.223 1.00 68.25 299 LEU A N 1
ATOM 2324 C CA . LEU A 1 299 ? -24.038 -7.957 29.473 1.00 68.25 299 LEU A CA 1
ATOM 2325 C C . LEU A 1 299 ? -23.516 -9.109 28.609 1.00 68.25 299 LEU A C 1
ATOM 2327 O O . LEU A 1 299 ? -22.446 -8.963 28.008 1.00 68.25 299 LEU A O 1
ATOM 2331 N N . PRO A 1 300 ? -24.207 -10.264 28.564 1.00 54.97 300 PRO A N 1
ATOM 2332 C CA . PRO A 1 300 ? -23.820 -11.311 27.642 1.00 54.97 300 PRO A CA 1
ATOM 2333 C C . PRO A 1 300 ? -23.839 -10.656 26.275 1.00 54.97 300 PRO A C 1
ATOM 2335 O O . PRO A 1 300 ? -24.895 -10.190 25.843 1.00 54.97 300 PRO A O 1
ATOM 2338 N N . VAL A 1 301 ? -22.659 -10.545 25.661 1.00 54.00 301 VAL A N 1
ATOM 2339 C CA . VAL A 1 301 ? -22.498 -10.003 24.320 1.00 54.00 301 VAL A CA 1
ATOM 2340 C C . VAL A 1 301 ? -23.509 -10.772 23.496 1.00 54.00 301 VAL A C 1
ATOM 2342 O O . VAL A 1 301 ? -23.338 -11.976 23.266 1.00 54.00 301 VAL A O 1
ATOM 2345 N N . GLN A 1 302 ? -24.629 -10.128 23.145 1.00 44.75 302 GLN A N 1
ATOM 2346 C CA . GLN A 1 302 ? -25.505 -10.695 22.148 1.00 44.75 302 GLN A CA 1
ATOM 2347 C C . GLN A 1 302 ? -24.549 -10.906 20.995 1.00 44.75 302 GLN A C 1
ATOM 2349 O O . GLN A 1 302 ? -23.937 -9.952 20.516 1.00 44.75 302 GLN A O 1
ATOM 2354 N N . LYS A 1 303 ? -24.357 -12.170 20.614 1.00 39.00 303 LYS A N 1
ATOM 2355 C CA . LYS A 1 303 ? -23.820 -12.516 19.312 1.00 39.00 303 LYS A CA 1
ATOM 2356 C C . LYS A 1 303 ? -24.846 -11.965 18.329 1.00 39.00 303 LYS A C 1
ATOM 2358 O O . LYS A 1 303 ? -25.648 -12.716 17.777 1.00 39.00 303 LYS A O 1
ATOM 2363 N N . SER A 1 304 ? -24.899 -10.639 18.181 1.00 39.38 304 SER A N 1
ATOM 2364 C CA . SER A 1 304 ? -25.382 -10.006 16.985 1.00 39.38 304 SER A CA 1
ATOM 2365 C C . SER A 1 304 ? -24.627 -10.768 15.925 1.00 39.38 304 SER A C 1
ATOM 2367 O O . SER A 1 304 ? -23.395 -10.856 15.943 1.00 39.38 304 SER A O 1
ATOM 2369 N N . ARG A 1 305 ? -25.404 -11.514 15.133 1.00 35.34 305 ARG A N 1
ATOM 2370 C CA . ARG A 1 305 ? -24.913 -12.151 13.924 1.00 35.34 305 ARG A CA 1
ATOM 2371 C C . ARG A 1 305 ? -23.945 -11.150 13.342 1.00 35.34 305 ARG A C 1
ATOM 2373 O O . ARG A 1 305 ? -24.346 -10.011 13.112 1.00 35.34 305 ARG A O 1
ATOM 2380 N N . SER A 1 306 ? -22.693 -11.555 13.208 1.00 37.19 306 SER A N 1
ATOM 2381 C CA . SER A 1 306 ? -21.704 -10.820 12.455 1.00 37.19 306 SER A CA 1
ATOM 2382 C C . SER A 1 306 ? -22.221 -10.762 11.017 1.00 37.19 306 SER A C 1
ATOM 2384 O O . SER A 1 306 ? -21.782 -11.506 10.146 1.00 37.19 306 SER A O 1
ATOM 2386 N N . THR A 1 307 ? -23.217 -9.917 10.752 1.00 34.16 307 THR A N 1
ATOM 2387 C CA . THR A 1 307 ? -23.246 -9.165 9.517 1.00 34.16 307 THR A CA 1
ATOM 2388 C C . THR A 1 307 ? -21.888 -8.522 9.517 1.00 34.16 307 THR A C 1
ATOM 2390 O O . THR A 1 307 ? -21.624 -7.714 10.403 1.00 34.16 307 THR A O 1
ATOM 2393 N N . GLN A 1 308 ? -21.014 -9.043 8.660 1.00 40.56 308 GLN A N 1
ATOM 2394 C CA . GLN A 1 308 ? -19.692 -8.532 8.354 1.00 40.56 308 GLN A CA 1
ATOM 2395 C C . GLN A 1 308 ? -19.732 -7.003 8.454 1.00 40.56 308 GLN A C 1
ATOM 2397 O O . GLN A 1 308 ? -20.109 -6.332 7.497 1.00 40.56 308 GLN A O 1
ATOM 2402 N N . SER A 1 309 ? -19.447 -6.442 9.632 1.00 36.12 309 SER A N 1
ATOM 2403 C CA . SER A 1 309 ? -19.218 -5.016 9.742 1.00 36.12 309 SER A CA 1
ATOM 2404 C C . SER A 1 309 ? -17.861 -4.875 9.095 1.00 36.12 309 SER A C 1
ATOM 2406 O O . SER A 1 309 ? -16.894 -5.506 9.527 1.00 36.12 309 SER A O 1
ATOM 2408 N N . GLY A 1 310 ? -17.870 -4.224 7.939 1.00 41.75 310 GLY A N 1
ATOM 2409 C CA . GLY A 1 310 ? -16.720 -4.116 7.068 1.00 41.75 310 GLY A CA 1
ATOM 2410 C C . GLY A 1 310 ? -15.473 -3.662 7.814 1.00 41.75 310 GLY A C 1
ATOM 2411 O O . GLY A 1 310 ? -15.551 -3.023 8.857 1.00 41.75 310 GLY A O 1
ATOM 2412 N N . GLY A 1 311 ? -14.323 -3.981 7.232 1.00 44.78 311 GLY A N 1
ATOM 2413 C CA . GLY A 1 311 ? -13.093 -3.302 7.607 1.00 44.78 311 GLY A CA 1
ATOM 2414 C C . GLY A 1 311 ? -12.059 -4.167 8.304 1.00 44.78 311 GLY A C 1
ATOM 2415 O O . GLY A 1 311 ? -11.389 -3.693 9.209 1.00 44.78 311 GLY A O 1
ATOM 2416 N N . ARG A 1 312 ? -11.753 -5.368 7.791 1.00 48.56 312 ARG A N 1
ATOM 2417 C CA . ARG A 1 312 ? -10.318 -5.697 7.736 1.00 48.56 312 ARG A CA 1
ATOM 2418 C C . ARG A 1 312 ? -9.730 -4.771 6.680 1.00 48.56 312 ARG A C 1
ATOM 2420 O O . ARG A 1 312 ? -9.770 -5.055 5.488 1.00 48.56 312 ARG A O 1
ATOM 2427 N N . PHE A 1 313 ? -9.364 -3.593 7.146 1.00 55.00 313 PHE A N 1
ATOM 2428 C CA . PHE A 1 313 ? -9.164 -2.401 6.345 1.00 55.00 313 PHE A CA 1
ATOM 2429 C C . PHE A 1 313 ? -7.937 -2.514 5.447 1.00 55.00 313 PHE A C 1
ATOM 2431 O O . PHE A 1 313 ? -7.894 -2.021 4.324 1.00 55.00 313 PHE A O 1
ATOM 2438 N N . ILE A 1 314 ? -6.997 -3.326 5.913 1.00 54.22 314 ILE A N 1
ATOM 2439 C CA . ILE A 1 314 ? -5.950 -3.917 5.111 1.00 54.22 314 ILE A CA 1
ATOM 2440 C C . ILE A 1 314 ? -6.203 -5.428 5.154 1.00 54.22 314 ILE A C 1
ATOM 2442 O O . ILE A 1 314 ? -6.068 -6.033 6.228 1.00 54.22 314 ILE A O 1
ATOM 2446 N N . PRO A 1 315 ? -6.623 -6.067 4.041 1.00 54.19 315 PRO A N 1
ATOM 2447 C CA . PRO A 1 315 ? -6.751 -7.513 4.007 1.00 54.19 315 PRO A CA 1
ATOM 2448 C C . PRO A 1 315 ? -5.429 -8.117 4.463 1.00 54.19 315 PRO A C 1
ATOM 2450 O O . PRO A 1 315 ? -4.358 -7.746 3.987 1.00 54.19 315 PRO A O 1
ATOM 2453 N N . SER A 1 316 ? -5.511 -9.017 5.443 1.00 46.00 316 SER A N 1
ATOM 2454 C CA . SER A 1 316 ? -4.347 -9.724 5.950 1.00 46.00 316 SER A CA 1
ATOM 2455 C C . SER A 1 316 ? -3.682 -10.395 4.756 1.00 46.00 316 SER A C 1
ATOM 2457 O O . SER A 1 316 ? -4.291 -11.278 4.148 1.00 46.00 316 SER A O 1
ATOM 2459 N N . ALA A 1 317 ? -2.464 -9.965 4.418 1.00 47.50 317 ALA A N 1
ATOM 2460 C CA . ALA A 1 317 ? -1.567 -10.670 3.512 1.00 47.50 317 ALA A CA 1
ATOM 2461 C C . ALA A 1 317 ? -1.163 -12.000 4.171 1.00 47.50 317 ALA A C 1
ATOM 2463 O O . ALA A 1 317 ? -0.020 -12.249 4.529 1.00 47.50 317 ALA A O 1
ATOM 2464 N N . SER A 1 318 ? -2.156 -12.852 4.397 1.00 39.50 318 SER A N 1
ATOM 2465 C CA . SER A 1 318 ? -2.008 -14.251 4.731 1.00 39.50 318 SER A CA 1
ATOM 2466 C C . SER A 1 318 ? -1.600 -14.925 3.431 1.00 39.50 318 SER A C 1
ATOM 2468 O O . SER A 1 318 ? -2.447 -15.371 2.666 1.00 39.50 318 SER A O 1
ATOM 2470 N N . SER A 1 319 ? -0.297 -14.826 3.139 1.00 43.53 319 SER A N 1
ATOM 2471 C CA . SER A 1 319 ? 0.551 -15.825 2.464 1.00 43.53 319 SER A CA 1
ATOM 2472 C C . SER A 1 319 ? 0.054 -16.495 1.169 1.00 43.53 319 SER A C 1
ATOM 2474 O O . SER A 1 319 ? 0.652 -17.471 0.730 1.00 43.53 319 SER A O 1
ATOM 2476 N N . SER A 1 320 ? -1.000 -15.990 0.529 1.00 38.62 320 SER A N 1
ATOM 2477 C CA . SER A 1 320 ? -1.665 -16.635 -0.614 1.00 38.62 320 SER A CA 1
ATOM 2478 C C . SER A 1 320 ? -2.128 -15.657 -1.695 1.00 38.62 320 SER A C 1
ATOM 2480 O O . SER A 1 320 ? -2.787 -16.057 -2.653 1.00 38.62 320 SER A O 1
ATOM 2482 N N . GLY A 1 321 ? -1.757 -14.376 -1.586 1.00 43.75 321 GLY A N 1
ATOM 2483 C CA . GLY A 1 321 ? -1.768 -13.503 -2.758 1.00 43.75 321 GLY A CA 1
ATOM 2484 C C . GLY A 1 321 ? -0.764 -14.031 -3.790 1.00 43.75 321 GLY A C 1
ATOM 2485 O O . GLY A 1 321 ? 0.249 -14.604 -3.377 1.00 43.75 321 GLY A O 1
ATOM 2486 N N . PRO A 1 322 ? -1.019 -13.875 -5.104 1.00 47.09 322 PRO A N 1
ATOM 2487 C CA . PRO A 1 322 ? -0.058 -14.277 -6.126 1.00 47.09 322 PRO A CA 1
ATOM 2488 C C . PRO A 1 322 ? 1.289 -13.656 -5.765 1.00 47.09 322 PRO A C 1
ATOM 2490 O O . PRO A 1 322 ? 1.367 -12.444 -5.564 1.00 47.09 322 PRO A O 1
ATOM 2493 N N . SER A 1 323 ? 2.319 -14.488 -5.595 1.00 60.28 323 SER A N 1
ATOM 2494 C CA . SER A 1 323 ? 3.669 -14.025 -5.290 1.00 60.28 323 SER A CA 1
ATOM 2495 C C . SER A 1 323 ? 4.031 -12.963 -6.321 1.00 60.28 323 SER A C 1
ATOM 2497 O O . SER A 1 323 ? 4.135 -13.278 -7.509 1.00 60.28 323 SER A O 1
ATOM 2499 N N . ILE A 1 324 ? 4.136 -11.707 -5.885 1.00 70.75 324 ILE A N 1
ATOM 2500 C CA . ILE A 1 324 ? 4.514 -10.603 -6.761 1.00 70.75 324 ILE A CA 1
ATOM 2501 C C . ILE A 1 324 ? 5.941 -10.903 -7.210 1.00 70.75 324 ILE A C 1
ATOM 2503 O O . ILE A 1 324 ? 6.890 -10.766 -6.442 1.00 70.75 324 ILE A O 1
ATOM 2507 N N . HIS A 1 325 ? 6.069 -11.405 -8.434 1.00 81.25 325 HIS A N 1
ATOM 2508 C CA . HIS A 1 325 ? 7.345 -11.813 -8.988 1.00 81.25 325 HIS A CA 1
ATOM 2509 C C . HIS A 1 325 ? 8.032 -10.576 -9.554 1.00 81.25 325 HIS A C 1
ATOM 2511 O O . HIS A 1 325 ? 7.661 -10.083 -10.621 1.00 81.25 325 HIS A O 1
ATOM 2517 N N . VAL A 1 326 ? 9.036 -10.075 -8.839 1.00 86.94 326 VAL A N 1
ATOM 2518 C CA . VAL A 1 326 ? 9.925 -9.038 -9.366 1.00 86.94 326 VAL A CA 1
ATOM 2519 C C . VAL A 1 326 ? 10.748 -9.666 -10.492 1.00 86.94 326 VAL A C 1
ATOM 2521 O O . VAL A 1 326 ? 11.308 -10.741 -10.289 1.00 86.94 326 VAL A O 1
ATOM 2524 N N . PRO A 1 327 ? 10.780 -9.089 -11.702 1.00 88.69 327 PRO A N 1
ATOM 2525 C CA . PRO A 1 327 ? 11.658 -9.590 -12.752 1.00 88.69 327 PRO A CA 1
ATOM 2526 C C . PRO A 1 327 ? 13.134 -9.451 -12.354 1.00 88.69 327 PRO A C 1
ATOM 2528 O O . PRO A 1 327 ? 13.526 -8.421 -11.810 1.00 88.69 327 PRO A O 1
ATOM 2531 N N . ASP A 1 328 ? 13.951 -10.453 -12.679 1.00 87.88 328 ASP A N 1
ATOM 2532 C CA . ASP A 1 328 ? 15.398 -10.428 -12.403 1.00 87.88 328 ASP A CA 1
ATOM 2533 C C . ASP A 1 328 ? 16.153 -9.427 -13.294 1.00 87.88 328 ASP A C 1
ATOM 2535 O O . ASP A 1 328 ? 17.240 -8.965 -12.955 1.00 87.88 328 ASP A O 1
ATOM 2539 N N . GLU A 1 329 ? 15.563 -9.076 -14.438 1.00 89.38 329 GLU A N 1
ATOM 2540 C CA . GLU A 1 329 ? 16.120 -8.151 -15.422 1.00 89.38 329 GLU A CA 1
ATOM 2541 C C . GLU A 1 329 ? 15.523 -6.747 -15.247 1.00 89.38 329 GLU A C 1
ATOM 2543 O O . GLU A 1 329 ? 14.303 -6.582 -15.147 1.00 89.38 329 GLU A O 1
ATOM 2548 N N . ALA A 1 330 ? 16.377 -5.722 -15.251 1.00 90.12 330 ALA A N 1
ATOM 2549 C CA . ALA A 1 330 ? 15.948 -4.326 -15.229 1.00 90.12 330 ALA A CA 1
ATOM 2550 C C . ALA A 1 330 ? 15.382 -3.888 -16.590 1.00 90.12 330 ALA A C 1
ATOM 2552 O O . ALA A 1 330 ? 15.738 -4.432 -17.635 1.00 90.12 330 ALA A O 1
ATOM 2553 N N . LEU A 1 331 ? 14.519 -2.870 -16.587 1.00 91.31 331 LEU A N 1
ATOM 2554 C CA . LEU A 1 331 ? 14.135 -2.209 -17.833 1.00 91.31 331 LEU A CA 1
ATOM 2555 C C . LEU A 1 331 ? 15.325 -1.448 -18.431 1.00 91.31 331 LEU A C 1
ATOM 2557 O O . LEU A 1 331 ? 16.145 -0.917 -17.679 1.00 91.31 331 LEU A O 1
ATOM 2561 N N . PRO A 1 332 ? 15.412 -1.356 -19.768 1.00 91.62 332 PRO A N 1
ATOM 2562 C CA . PRO A 1 332 ? 16.444 -0.554 -20.406 1.00 91.62 332 PRO A CA 1
ATOM 2563 C C . PRO A 1 332 ? 16.279 0.928 -20.043 1.00 91.62 332 PRO A C 1
ATOM 2565 O O . PRO A 1 332 ? 15.182 1.479 -20.125 1.00 91.62 332 PRO A O 1
ATOM 2568 N N . GLU A 1 333 ? 17.381 1.587 -19.680 1.00 89.12 333 GLU A N 1
ATOM 2569 C CA . GLU A 1 333 ? 17.398 3.035 -19.421 1.00 89.12 333 GLU A CA 1
ATOM 2570 C C . GLU A 1 333 ? 17.242 3.856 -20.707 1.00 89.12 333 GLU A C 1
ATOM 2572 O O . GLU A 1 333 ? 16.651 4.936 -20.698 1.00 89.12 333 GLU A O 1
ATOM 2577 N N . VAL A 1 334 ? 17.773 3.339 -21.820 1.00 89.62 334 VAL A N 1
ATOM 2578 C CA . VAL A 1 334 ? 17.684 3.960 -23.143 1.00 89.62 334 VAL A CA 1
ATOM 2579 C C . VAL A 1 334 ? 17.107 2.993 -24.165 1.00 89.62 334 VAL A C 1
ATOM 2581 O O . VAL A 1 334 ? 17.412 1.801 -24.166 1.00 89.62 334 VAL A O 1
ATOM 2584 N N . GLY A 1 335 ? 16.306 3.537 -25.076 1.00 90.38 335 GLY A N 1
ATOM 2585 C CA . GLY A 1 335 ? 15.661 2.772 -26.134 1.00 90.38 335 GLY A CA 1
ATOM 2586 C C . GLY A 1 335 ? 14.401 2.027 -25.687 1.00 90.38 335 GLY A C 1
ATOM 2587 O O . GLY A 1 335 ? 13.903 2.189 -24.576 1.00 90.38 335 GLY A O 1
ATOM 2588 N N . SER A 1 336 ? 13.855 1.229 -26.601 1.00 92.69 336 SER A N 1
ATOM 2589 C CA . SER A 1 336 ? 12.674 0.394 -26.363 1.00 92.69 336 SER A CA 1
ATOM 2590 C C . SER A 1 336 ? 12.989 -1.068 -26.654 1.00 92.69 336 SER A C 1
ATOM 2592 O O . SER A 1 336 ? 13.578 -1.383 -27.689 1.00 92.69 336 SER A O 1
ATOM 2594 N N . LEU A 1 337 ? 12.619 -1.954 -25.726 1.00 94.44 337 LEU A N 1
ATOM 2595 C CA . LEU A 1 337 ? 12.829 -3.391 -25.868 1.00 94.44 337 LEU A CA 1
ATOM 2596 C C . LEU A 1 337 ? 11.662 -4.011 -26.637 1.00 94.44 337 LEU A C 1
ATOM 2598 O O . LEU A 1 337 ? 10.498 -3.854 -26.259 1.00 94.44 337 LEU A O 1
ATOM 2602 N N . ARG A 1 338 ? 11.984 -4.723 -27.713 1.00 94.06 338 ARG A N 1
ATOM 2603 C CA . ARG A 1 338 ? 11.020 -5.423 -28.559 1.00 94.06 338 ARG A CA 1
ATOM 2604 C C . ARG A 1 338 ? 11.398 -6.880 -28.744 1.00 94.06 338 ARG A C 1
ATOM 2606 O O . ARG A 1 338 ? 12.571 -7.236 -28.665 1.00 94.06 338 ARG A O 1
ATOM 2613 N N . THR A 1 339 ? 10.415 -7.710 -29.057 1.00 94.62 339 THR A N 1
ATOM 2614 C CA . THR A 1 339 ? 10.618 -9.126 -29.354 1.00 94.62 339 THR A CA 1
ATOM 2615 C C . THR A 1 339 ? 10.020 -9.460 -30.713 1.00 94.62 339 THR A C 1
ATOM 2617 O O . THR A 1 339 ? 8.909 -9.051 -31.044 1.00 94.62 339 THR A O 1
ATOM 2620 N N . HIS A 1 340 ? 10.743 -10.240 -31.508 1.00 93.62 340 HIS A N 1
ATOM 2621 C CA . HIS A 1 340 ? 10.224 -10.805 -32.748 1.00 93.62 340 HIS A CA 1
ATOM 2622 C C . HIS A 1 340 ? 10.793 -12.212 -32.941 1.00 93.62 340 HIS A C 1
ATOM 2624 O O . HIS A 1 340 ? 12.003 -12.417 -32.870 1.00 93.62 340 HIS A O 1
ATOM 2630 N N . LYS A 1 341 ? 9.910 -13.202 -33.140 1.00 90.19 341 LYS A N 1
ATOM 2631 C CA . LYS A 1 341 ? 10.268 -14.629 -33.302 1.00 90.19 341 LYS A CA 1
ATOM 2632 C C . LYS A 1 341 ? 11.198 -15.174 -32.199 1.00 90.19 341 LYS A C 1
ATOM 2634 O O . LYS A 1 341 ? 12.085 -15.977 -32.470 1.00 90.19 341 LYS A O 1
ATOM 2639 N N . GLY A 1 342 ? 11.004 -14.727 -30.957 1.00 88.94 342 GLY A N 1
ATOM 2640 C CA . GLY A 1 342 ? 11.803 -15.156 -29.801 1.00 88.94 342 GLY A CA 1
ATOM 2641 C C . GLY A 1 342 ? 13.178 -14.489 -29.669 1.00 88.94 342 GLY A C 1
ATOM 2642 O O . GLY A 1 342 ? 13.885 -14.782 -28.711 1.00 88.94 342 GLY A O 1
ATOM 2643 N N . GLN A 1 343 ? 13.554 -13.584 -30.578 1.00 93.44 343 GLN A N 1
ATOM 2644 C CA . GLN A 1 343 ? 14.745 -12.743 -30.442 1.00 93.44 343 GLN A CA 1
ATOM 2645 C C . GLN A 1 343 ? 14.376 -11.372 -29.876 1.00 93.44 343 GLN A C 1
ATOM 2647 O O . GLN A 1 343 ? 13.342 -10.803 -30.240 1.00 93.44 343 GLN A O 1
ATOM 2652 N N . ARG A 1 344 ? 15.228 -10.848 -28.990 1.00 95.00 344 ARG A N 1
ATOM 2653 C CA . ARG A 1 344 ? 15.078 -9.519 -28.392 1.00 95.00 344 ARG A CA 1
ATOM 2654 C C . ARG A 1 344 ? 15.858 -8.480 -29.180 1.00 95.00 344 ARG A C 1
ATOM 2656 O O . ARG A 1 344 ? 16.994 -8.719 -29.580 1.00 95.00 344 ARG A O 1
ATOM 2663 N N . TYR A 1 345 ? 15.262 -7.309 -29.332 1.00 95.00 345 TYR A N 1
ATOM 2664 C CA . TYR A 1 345 ? 15.831 -6.163 -30.019 1.00 95.00 345 TYR A CA 1
ATOM 2665 C C . TYR A 1 345 ? 15.752 -4.945 -29.108 1.00 95.00 345 TYR A C 1
ATOM 2667 O O . TYR A 1 345 ? 14.683 -4.631 -28.584 1.00 95.00 345 TYR A O 1
ATOM 2675 N N . LEU A 1 346 ? 16.870 -4.248 -28.932 1.00 96.00 346 LEU A N 1
ATOM 2676 C CA . LEU A 1 346 ? 16.901 -2.953 -28.268 1.00 96.00 346 LEU A CA 1
ATOM 2677 C C . LEU A 1 346 ? 16.916 -1.867 -29.342 1.00 96.00 346 LEU A C 1
ATOM 2679 O O . LEU A 1 346 ? 17.882 -1.743 -30.093 1.00 96.00 346 LEU A O 1
ATOM 2683 N N . VAL A 1 347 ? 15.837 -1.095 -29.425 1.00 95.44 347 VAL A N 1
ATOM 2684 C CA . VAL A 1 347 ? 15.679 -0.035 -30.424 1.00 95.44 347 VAL A CA 1
ATOM 2685 C C . VAL A 1 347 ? 16.085 1.300 -29.814 1.00 95.44 347 VAL A C 1
ATOM 2687 O O . VAL A 1 347 ? 15.382 1.792 -28.930 1.00 95.44 347 VAL A O 1
ATOM 2690 N N . ILE A 1 348 ? 17.177 1.903 -30.283 1.00 95.06 348 ILE A N 1
ATOM 2691 C CA . ILE A 1 348 ? 17.596 3.255 -29.866 1.00 95.06 348 ILE A CA 1
ATOM 2692 C C . ILE A 1 348 ? 17.119 4.310 -30.862 1.00 95.06 348 ILE A C 1
ATOM 2694 O O . ILE A 1 348 ? 17.043 4.040 -32.055 1.00 95.06 348 ILE A O 1
ATOM 2698 N N . GLN A 1 349 ? 16.792 5.511 -30.385 1.00 91.25 349 GLN A N 1
ATOM 2699 C CA . GLN A 1 349 ? 16.271 6.584 -31.246 1.00 91.25 349 GLN A CA 1
ATOM 2700 C C . GLN A 1 349 ? 17.362 7.528 -31.750 1.00 91.25 349 GLN A C 1
ATOM 2702 O O . GLN A 1 349 ? 17.226 8.101 -32.827 1.00 91.25 349 GLN A O 1
ATOM 2707 N N . THR A 1 350 ? 18.432 7.708 -30.974 1.00 91.31 350 THR A N 1
ATOM 2708 C CA . THR A 1 350 ? 19.498 8.665 -31.283 1.00 91.31 350 THR A CA 1
ATOM 2709 C C . THR A 1 350 ? 20.872 8.013 -31.199 1.00 91.31 350 THR A C 1
ATOM 2711 O O . THR A 1 350 ? 21.098 7.088 -30.421 1.00 91.31 350 THR A O 1
ATOM 2714 N N . TRP A 1 351 ? 21.825 8.531 -31.978 1.00 89.44 351 TRP A N 1
ATOM 2715 C CA . TRP A 1 351 ? 23.216 8.063 -31.967 1.00 89.44 351 TRP A CA 1
ATOM 2716 C C . TRP A 1 351 ? 23.919 8.271 -30.622 1.00 89.44 351 TRP A C 1
ATOM 2718 O O . TRP A 1 351 ? 24.802 7.497 -30.265 1.00 89.44 351 TRP A O 1
ATOM 2728 N N . GLU A 1 352 ? 23.497 9.267 -29.842 1.00 92.50 352 GLU A N 1
ATOM 2729 C CA . GLU A 1 352 ? 24.011 9.522 -28.490 1.00 92.50 352 GLU A CA 1
ATOM 2730 C C . GLU A 1 352 ? 23.745 8.345 -27.538 1.00 92.50 352 GLU A C 1
ATOM 2732 O O . GLU A 1 352 ? 24.520 8.097 -26.616 1.00 92.50 352 GLU A O 1
ATOM 2737 N N . GLN A 1 353 ? 22.687 7.569 -27.796 1.00 93.00 353 GLN A N 1
ATOM 2738 C CA . GLN A 1 353 ? 22.331 6.390 -27.009 1.00 93.00 353 GLN A CA 1
ATOM 2739 C C . GLN A 1 353 ? 23.163 5.155 -27.370 1.00 93.00 353 GLN A C 1
ATOM 2741 O O . GLN A 1 353 ? 23.025 4.142 -26.693 1.00 93.00 353 GLN A O 1
ATOM 2746 N N . LEU A 1 354 ? 24.020 5.199 -28.401 1.00 92.31 354 LEU A N 1
ATOM 2747 C CA . LEU A 1 354 ? 24.731 4.022 -28.915 1.00 92.31 354 LEU A CA 1
ATOM 2748 C C . LEU A 1 354 ? 25.568 3.324 -27.835 1.00 92.31 354 LEU A C 1
ATOM 2750 O O . LEU A 1 354 ? 25.412 2.127 -27.620 1.00 92.31 354 LEU A O 1
ATOM 2754 N N . SER A 1 355 ? 26.425 4.067 -27.132 1.00 92.56 355 SER A N 1
ATOM 2755 C CA . SER A 1 355 ? 27.335 3.485 -26.135 1.00 92.56 355 SER A CA 1
ATOM 2756 C C . SER A 1 355 ? 26.583 2.885 -24.940 1.00 92.56 355 SER A C 1
ATOM 2758 O O . SER A 1 355 ? 26.890 1.773 -24.514 1.00 92.56 355 SER A O 1
ATOM 2760 N N . SER A 1 356 ? 25.565 3.582 -24.423 1.00 92.38 356 SER A N 1
ATOM 2761 C CA . SER A 1 356 ? 24.716 3.058 -23.342 1.00 92.38 356 SER A CA 1
ATOM 2762 C C . SER A 1 356 ? 23.866 1.876 -23.819 1.00 92.38 356 SER A C 1
ATOM 2764 O O . SER A 1 356 ? 23.732 0.878 -23.114 1.00 92.38 356 SER A O 1
ATOM 2766 N N . GLY A 1 357 ? 23.343 1.955 -25.043 1.00 92.62 357 GLY A N 1
ATOM 2767 C CA . GLY A 1 357 ? 22.542 0.917 -25.679 1.00 92.62 357 GLY A CA 1
ATOM 2768 C C . GLY A 1 357 ? 23.314 -0.382 -25.892 1.00 92.62 357 GLY A C 1
ATOM 2769 O O . GLY A 1 357 ? 22.760 -1.442 -25.644 1.00 92.62 357 GLY A O 1
ATOM 2770 N N . GLU A 1 358 ? 24.592 -0.340 -26.275 1.00 92.94 358 GLU A N 1
ATOM 2771 C CA . GLU A 1 358 ? 25.432 -1.544 -26.418 1.00 92.94 358 GLU A CA 1
ATOM 2772 C C . GLU A 1 358 ? 25.638 -2.281 -25.088 1.00 92.94 358 GLU A C 1
ATOM 2774 O O . GLU A 1 358 ? 25.554 -3.513 -25.035 1.00 92.94 358 GLU A O 1
ATOM 2779 N N . SER A 1 359 ? 25.864 -1.530 -24.006 1.00 92.62 359 SER A N 1
ATOM 2780 C CA . SER A 1 359 ? 25.987 -2.092 -22.657 1.00 92.62 359 SER A CA 1
ATOM 2781 C C . SER A 1 359 ? 24.688 -2.784 -22.232 1.00 92.62 359 SER A C 1
ATOM 2783 O O . SER A 1 359 ? 24.697 -3.953 -21.847 1.00 92.62 359 SER A O 1
ATOM 2785 N N . ILE A 1 360 ? 23.551 -2.101 -22.392 1.00 92.06 360 ILE A N 1
ATOM 2786 C CA . ILE A 1 360 ? 22.227 -2.625 -22.024 1.00 92.06 360 ILE A CA 1
ATOM 2787 C C . ILE A 1 360 ? 21.826 -3.811 -22.909 1.00 92.06 360 ILE A C 1
ATOM 2789 O O . ILE A 1 360 ? 21.322 -4.814 -22.411 1.00 92.06 360 ILE A O 1
ATOM 2793 N N . ALA A 1 361 ? 22.077 -3.734 -24.216 1.00 91.75 361 ALA A N 1
ATOM 2794 C CA . ALA A 1 361 ? 21.803 -4.811 -25.162 1.00 91.75 361 ALA A CA 1
ATOM 2795 C C . ALA A 1 361 ? 22.560 -6.095 -24.784 1.00 91.75 361 ALA A C 1
ATOM 2797 O O . ALA A 1 361 ? 21.989 -7.183 -24.831 1.00 91.75 361 ALA A O 1
ATOM 2798 N N . SER A 1 362 ? 23.808 -5.959 -24.323 1.00 91.50 362 SER A N 1
ATOM 2799 C CA . SER A 1 362 ? 24.612 -7.084 -23.831 1.00 91.50 362 SER A CA 1
ATOM 2800 C C . SER A 1 362 ? 24.060 -7.680 -22.530 1.00 91.50 362 SER A C 1
ATOM 2802 O O . SER A 1 362 ? 24.120 -8.893 -22.341 1.00 91.50 362 SER A O 1
ATOM 2804 N N . GLN A 1 363 ? 23.509 -6.845 -21.641 1.00 91.06 363 GLN A N 1
ATOM 2805 C CA . GLN A 1 363 ? 22.887 -7.287 -20.387 1.00 91.06 363 GLN A CA 1
ATOM 2806 C C . GLN A 1 363 ? 21.534 -7.986 -20.598 1.00 91.06 363 GLN A C 1
ATOM 2808 O O . GLN A 1 363 ? 21.212 -8.902 -19.845 1.00 91.06 363 GLN A O 1
ATOM 2813 N N . LEU A 1 364 ? 20.748 -7.562 -21.597 1.00 90.12 364 LEU A N 1
ATOM 2814 C CA . LEU A 1 364 ? 19.382 -8.042 -21.881 1.00 90.12 364 LEU A CA 1
ATOM 2815 C C . LEU A 1 364 ? 19.296 -9.106 -22.996 1.00 90.12 364 LEU A C 1
ATOM 2817 O O . LEU A 1 364 ? 18.216 -9.335 -23.552 1.00 90.12 364 LEU A O 1
ATOM 2821 N N . PRO A 1 365 ? 20.394 -9.838 -23.241 1.00 90.75 365 PRO A N 1
ATOM 2822 C CA . PRO A 1 365 ? 20.701 -10.540 -24.501 1.00 90.75 365 PRO A CA 1
ATOM 2823 C C . PRO A 1 365 ? 19.896 -10.081 -25.732 1.00 90.75 365 PRO A C 1
ATOM 2825 O O . PRO A 1 365 ? 19.186 -10.867 -26.364 1.00 90.75 365 PRO A O 1
ATOM 2828 N N . ALA A 1 366 ? 19.981 -8.792 -26.064 1.00 93.06 366 ALA A N 1
ATOM 2829 C CA . ALA A 1 366 ? 19.217 -8.163 -27.137 1.00 93.06 366 ALA A CA 1
ATOM 2830 C C . ALA A 1 366 ? 20.124 -7.662 -28.269 1.00 93.06 366 ALA A C 1
ATOM 2832 O O . ALA A 1 366 ? 21.254 -7.237 -28.045 1.00 93.06 366 ALA A O 1
ATOM 2833 N N . GLN A 1 367 ? 19.619 -7.667 -29.501 1.00 93.38 367 GLN A N 1
ATOM 2834 C CA . GLN A 1 367 ? 20.304 -7.075 -30.646 1.00 93.38 367 GLN A CA 1
ATOM 2835 C C . GLN A 1 367 ? 20.008 -5.573 -30.719 1.00 93.38 367 GLN A C 1
ATOM 2837 O O . GLN A 1 367 ? 18.849 -5.163 -30.777 1.00 93.38 367 GLN A O 1
ATOM 2842 N N . LEU A 1 368 ? 21.052 -4.745 -30.742 1.00 94.62 368 LEU A N 1
ATOM 2843 C CA . LEU A 1 368 ? 20.908 -3.296 -30.873 1.00 94.62 368 LEU A CA 1
ATOM 2844 C C . LEU A 1 368 ? 20.574 -2.911 -32.322 1.00 94.62 368 LEU A C 1
ATOM 2846 O O . LEU A 1 368 ? 21.333 -3.228 -33.240 1.00 94.62 368 LEU A O 1
ATOM 2850 N N . VAL A 1 369 ? 19.452 -2.220 -32.518 1.00 94.62 369 VAL A N 1
ATOM 2851 C CA . VAL A 1 369 ? 18.919 -1.868 -33.843 1.00 94.62 369 VAL A CA 1
ATOM 2852 C C . VAL A 1 369 ? 18.366 -0.441 -33.887 1.00 94.62 369 VAL A C 1
ATOM 2854 O O . VAL A 1 369 ? 18.038 0.159 -32.862 1.00 94.62 369 VAL A O 1
ATOM 2857 N N . ALA A 1 370 ? 18.265 0.101 -35.096 1.00 92.38 370 ALA A N 1
ATOM 2858 C CA . ALA A 1 370 ? 17.614 1.369 -35.392 1.00 92.38 370 ALA A CA 1
ATOM 2859 C C . ALA A 1 370 ? 16.082 1.192 -35.517 1.00 92.38 370 ALA A C 1
ATOM 2861 O O . ALA A 1 370 ? 15.607 0.066 -35.737 1.00 92.38 370 ALA A O 1
ATOM 2862 N N . PRO A 1 371 ? 15.285 2.272 -35.383 1.00 90.56 371 PRO A N 1
ATOM 2863 C CA . PRO A 1 371 ? 13.844 2.204 -35.585 1.00 90.56 371 PRO A CA 1
ATOM 2864 C C . PRO A 1 371 ? 13.501 1.839 -37.034 1.00 90.56 371 PRO A C 1
ATOM 2866 O O . PRO A 1 371 ? 14.317 1.959 -37.944 1.00 90.56 371 PRO A O 1
ATOM 2869 N N . GLU A 1 372 ? 12.263 1.396 -37.246 1.00 82.75 372 GLU A N 1
ATOM 2870 C CA . GLU A 1 372 ? 11.783 0.907 -38.547 1.00 82.75 372 GLU A CA 1
ATOM 2871 C C . GLU A 1 372 ? 11.929 1.952 -39.672 1.00 82.75 372 GLU A C 1
ATOM 2873 O O . GLU A 1 372 ? 12.237 1.596 -40.807 1.00 82.75 372 GLU A O 1
ATOM 2878 N N . ASN A 1 373 ? 11.820 3.242 -39.328 1.00 75.81 373 ASN A N 1
ATOM 2879 C CA . ASN A 1 373 ? 11.886 4.378 -40.257 1.00 75.81 373 ASN A CA 1
ATOM 2880 C C . ASN A 1 373 ? 13.164 5.232 -40.106 1.00 75.81 373 ASN A C 1
ATOM 2882 O O . ASN A 1 373 ? 13.106 6.439 -40.334 1.00 75.81 373 ASN A O 1
ATOM 2886 N N . ALA A 1 374 ? 14.274 4.642 -39.648 1.00 61.00 374 ALA A N 1
ATOM 2887 C CA . ALA A 1 374 ? 15.538 5.355 -39.415 1.00 61.00 374 ALA A CA 1
ATOM 2888 C C . ALA A 1 374 ? 16.251 5.805 -40.692 1.00 61.00 374 ALA A C 1
ATOM 2890 O O . ALA A 1 374 ? 16.358 4.962 -41.622 1.00 61.00 374 ALA A O 1
#